Protein AF-A0A369CDY1-F1 (afdb_monomer)

pLDDT: mean 81.92, std 20.52, range [31.7, 98.5]

Solvent-accessible surface area (backbone atoms only — not comparable to full-atom values): 19633 Å² total; per-residue (Å²): 136,87,82,88,82,90,87,84,90,86,86,88,82,92,86,86,91,89,84,89,89,82,88,87,81,87,90,85,86,88,90,84,74,83,75,80,74,78,74,79,70,76,70,76,74,74,74,72,71,74,76,74,71,78,56,32,20,25,67,38,72,42,61,29,11,67,40,90,91,47,63,66,24,26,43,32,28,35,72,26,63,28,34,79,75,48,74,59,90,67,32,28,29,31,38,39,69,21,32,19,57,61,88,66,53,42,43,24,13,73,42,86,99,42,70,46,59,30,29,41,38,34,76,67,23,42,75,65,42,44,76,81,45,73,49,67,49,101,79,73,48,54,28,28,34,32,35,40,70,23,25,37,55,51,89,44,47,38,78,54,63,63,62,49,47,55,52,21,48,49,52,45,50,71,42,50,50,77,83,41,83,76,79,58,45,55,75,38,38,32,68,49,40,60,70,66,41,64,60,49,35,60,75,52,65,47,52,74,53,54,38,44,33,33,46,41,49,37,27,71,44,6,53,79,50,86,75,89,47,72,83,53,47,63,66,66,74,53,71,86,75,77,86,71,79,88,65,78,80,77,85,81,47,73,65,41,32,52,50,6,52,51,47,39,57,75,68,48,48,34,76,44,22,13,90,66,25,61,58,30,75,42,91,84,41,65,65,46,34,55,39,58,32,53,61,45,30,48,51,48,50,29,21,48,72,58,78,42,69,80,44,78,90,44,48,57,24,68,68,35,57,85,53,50,72,67,52,38,46,20,31,17,48,26,32,36,75,80

Structure (mmCIF, N/CA/C/O backbone):
data_AF-A0A369CDY1-F1
#
_entry.id   AF-A0A369CDY1-F1
#
loop_
_atom_site.group_PDB
_atom_site.id
_atom_site.type_symbol
_atom_site.label_atom_id
_atom_site.label_alt_id
_atom_site.label_comp_id
_atom_site.label_asym_id
_atom_site.label_entity_id
_atom_site.label_seq_id
_atom_site.pdbx_PDB_ins_code
_atom_site.Cartn_x
_atom_site.Cartn_y
_atom_site.Cartn_z
_atom_site.occupancy
_atom_site.B_iso_or_equiv
_atom_site.auth_seq_id
_atom_site.auth_comp_id
_atom_site.auth_asym_id
_atom_site.auth_atom_id
_atom_site.pdbx_PDB_model_num
ATOM 1 N N . MET A 1 1 ? 23.116 -39.698 43.598 1.00 38.47 1 MET A N 1
ATOM 2 C CA . MET A 1 1 ? 23.957 -40.695 44.293 1.00 38.47 1 MET A CA 1
ATOM 3 C C . MET A 1 1 ? 23.012 -41.765 44.830 1.00 38.47 1 MET A C 1
ATOM 5 O O . MET A 1 1 ? 22.193 -41.445 45.677 1.00 38.47 1 MET A O 1
ATOM 9 N N . TYR A 1 2 ? 23.015 -42.953 44.216 1.00 40.50 2 TYR A N 1
ATOM 10 C CA . TYR A 1 2 ? 22.266 -44.151 44.646 1.00 40.50 2 TYR A CA 1
ATOM 11 C C . TYR A 1 2 ? 22.915 -44.772 45.899 1.00 40.50 2 TYR A C 1
ATOM 13 O O . TYR A 1 2 ? 24.102 -44.526 46.128 1.00 40.50 2 TYR A O 1
ATOM 21 N N . PRO A 1 3 ? 22.168 -45.550 46.704 1.00 57.66 3 PRO A N 1
ATOM 22 C CA . PRO A 1 3 ? 22.205 -47.031 46.595 1.00 57.66 3 PRO A CA 1
ATOM 23 C C . PRO A 1 3 ? 20.789 -47.658 46.761 1.00 57.66 3 PRO A C 1
ATOM 25 O O . PRO A 1 3 ? 19.947 -47.058 47.413 1.00 57.66 3 PRO A O 1
ATOM 28 N N . ASN A 1 4 ? 20.323 -48.752 46.134 1.00 46.66 4 ASN A N 1
ATOM 29 C CA . ASN A 1 4 ? 20.801 -50.117 45.819 1.00 46.66 4 ASN A CA 1
ATOM 30 C C . ASN A 1 4 ? 21.161 -50.999 47.035 1.00 46.66 4 ASN A C 1
ATOM 32 O O . ASN A 1 4 ? 22.273 -50.891 47.538 1.00 46.66 4 ASN A O 1
ATOM 36 N N . ASN A 1 5 ? 20.276 -51.928 47.453 1.00 44.47 5 ASN A N 1
ATOM 37 C CA . ASN A 1 5 ? 20.305 -53.359 47.053 1.00 44.47 5 ASN A CA 1
ATOM 38 C C . ASN A 1 5 ? 19.542 -54.328 48.001 1.00 44.47 5 ASN A C 1
ATOM 40 O O . ASN A 1 5 ? 19.715 -54.244 49.208 1.00 44.47 5 ASN A O 1
ATOM 44 N N . CYS A 1 6 ? 18.817 -55.282 47.373 1.00 37.44 6 CYS A N 1
ATOM 45 C CA . CYS A 1 6 ? 18.766 -56.759 47.577 1.00 37.44 6 CYS A CA 1
ATOM 46 C C . CYS A 1 6 ? 18.446 -57.355 48.987 1.00 37.44 6 CYS A C 1
ATOM 48 O O . CYS A 1 6 ? 18.832 -56.796 49.996 1.00 37.44 6 CYS A O 1
ATOM 50 N N . THR A 1 7 ? 17.819 -58.528 49.214 1.00 42.78 7 THR A N 1
ATOM 51 C CA . THR A 1 7 ? 17.554 -59.769 48.437 1.00 42.78 7 THR A CA 1
ATOM 52 C C . THR A 1 7 ? 16.705 -60.759 49.284 1.00 42.78 7 THR A C 1
ATOM 54 O O . THR A 1 7 ? 16.650 -60.588 50.498 1.00 42.78 7 THR A O 1
ATOM 57 N N . LEU A 1 8 ? 16.225 -61.847 48.636 1.00 39.12 8 LEU A N 1
ATOM 58 C CA . LEU A 1 8 ? 15.869 -63.228 49.097 1.00 39.12 8 LEU A CA 1
ATOM 59 C C . LEU A 1 8 ? 14.376 -63.599 48.870 1.00 39.12 8 LEU A C 1
ATOM 61 O O . LEU A 1 8 ? 13.504 -62.947 49.425 1.00 39.12 8 LEU A O 1
ATOM 65 N N . ALA A 1 9 ? 14.003 -64.480 47.915 1.00 39.28 9 ALA A N 1
ATOM 66 C CA . ALA A 1 9 ? 14.183 -65.959 47.826 1.00 39.28 9 ALA A CA 1
ATOM 67 C C . ALA A 1 9 ? 13.309 -66.706 48.869 1.00 39.28 9 ALA A C 1
ATOM 69 O O . ALA A 1 9 ? 13.309 -66.292 50.016 1.00 39.28 9 ALA A O 1
ATOM 70 N N . TYR A 1 10 ? 12.569 -67.804 48.642 1.00 34.81 10 TYR A N 1
ATOM 71 C CA . TYR A 1 10 ? 12.488 -68.856 47.610 1.00 34.81 10 TYR A CA 1
ATOM 72 C C . TYR A 1 10 ? 11.272 -69.770 47.968 1.00 34.81 10 TYR A C 1
ATOM 74 O O . TYR A 1 10 ? 10.918 -69.818 49.146 1.00 34.81 10 TYR A O 1
ATOM 82 N N . GLY A 1 11 ? 10.728 -70.577 47.037 1.00 34.34 11 GLY A N 1
ATOM 83 C CA . GLY A 1 11 ? 10.182 -71.915 47.378 1.00 34.34 11 GLY A CA 1
ATOM 84 C C . GLY A 1 11 ? 8.751 -72.298 46.944 1.00 34.34 11 GLY A C 1
ATOM 85 O O . GLY A 1 11 ? 7.797 -72.075 47.682 1.00 34.34 11 GLY A O 1
ATOM 86 N N . ASP A 1 12 ? 8.650 -72.990 45.801 1.00 36.72 12 ASP A N 1
ATOM 87 C CA . ASP A 1 12 ? 7.566 -73.904 45.368 1.00 36.72 12 ASP A CA 1
ATOM 88 C C . ASP A 1 12 ? 7.428 -75.120 46.338 1.00 36.72 12 ASP A C 1
ATOM 90 O O . ASP A 1 12 ? 8.360 -75.406 47.080 1.00 36.72 12 ASP A O 1
ATOM 94 N N . SER A 1 13 ? 6.417 -76.008 46.398 1.00 36.78 13 SER A N 1
ATOM 95 C CA . SER A 1 13 ? 5.595 -76.659 45.357 1.00 36.78 13 SER A CA 1
ATOM 96 C C . SER A 1 13 ? 4.600 -77.684 45.980 1.00 36.78 13 SER A C 1
ATOM 98 O O . SER A 1 13 ? 4.982 -78.351 46.933 1.00 36.78 13 SER A O 1
ATOM 100 N N . LYS A 1 14 ? 3.441 -77.913 45.309 1.00 38.12 14 LYS A N 1
ATOM 101 C CA . LYS A 1 14 ? 2.693 -79.202 45.076 1.00 38.12 14 LYS A CA 1
ATOM 102 C C . LYS A 1 14 ? 2.125 -80.002 46.286 1.00 38.12 14 LYS A C 1
ATOM 104 O O . LYS A 1 14 ? 2.680 -79.948 47.363 1.00 38.12 14 LYS A O 1
ATOM 109 N N . MET A 1 15 ? 1.097 -80.870 46.235 1.00 33.97 15 MET A N 1
ATOM 110 C CA . MET A 1 15 ? 0.003 -81.330 45.337 1.00 33.97 15 MET A CA 1
ATOM 111 C C . MET A 1 15 ? -0.853 -82.367 46.133 1.00 33.97 15 MET A C 1
ATOM 113 O O . MET A 1 15 ? -0.378 -82.895 47.135 1.00 33.97 15 MET A O 1
ATOM 117 N N . SER A 1 16 ? -2.014 -82.761 45.572 1.00 35.84 16 SER A N 1
ATOM 118 C CA . SER A 1 16 ? -2.805 -84.020 45.757 1.00 35.84 16 SER A CA 1
ATOM 119 C C . SER A 1 16 ? -4.133 -83.894 46.543 1.00 35.84 16 SER A C 1
ATOM 121 O O . SER A 1 16 ? -4.149 -83.443 47.678 1.00 35.84 16 SER A O 1
ATOM 123 N N . HIS A 1 17 ? -5.294 -83.968 45.866 1.00 33.72 17 HIS A N 1
ATOM 124 C CA . HIS A 1 17 ? -6.137 -85.127 45.459 1.00 33.72 17 HIS A CA 1
ATOM 125 C C . HIS A 1 17 ? -7.131 -85.609 46.542 1.00 33.72 17 HIS A C 1
ATOM 127 O O . HIS A 1 17 ? -6.705 -86.147 47.555 1.00 33.72 17 HIS A O 1
ATOM 133 N N . THR A 1 18 ? -8.453 -85.527 46.293 1.00 35.84 18 THR A N 1
ATOM 134 C CA . THR A 1 18 ? -9.397 -86.670 46.096 1.00 35.84 18 THR A CA 1
ATOM 135 C C . THR A 1 18 ? -10.893 -86.258 46.121 1.00 35.84 18 THR A C 1
ATOM 137 O O . THR A 1 18 ? -11.237 -85.114 46.393 1.00 35.84 18 THR A O 1
ATOM 140 N N . HIS A 1 19 ? -11.733 -87.209 45.691 1.00 31.77 19 HIS A N 1
ATOM 141 C CA . HIS A 1 19 ? -13.077 -87.199 45.086 1.00 31.77 19 HIS A CA 1
ATOM 142 C C . HIS A 1 19 ? -14.336 -86.936 45.953 1.00 31.77 19 HIS A C 1
ATOM 144 O O . HIS A 1 19 ? -14.365 -87.278 47.127 1.00 31.77 19 HIS A O 1
ATOM 150 N N . GLY A 1 20 ? -15.428 -86.559 45.250 1.00 31.70 20 GLY A N 1
ATOM 151 C CA . GLY A 1 20 ? -16.825 -87.022 45.455 1.00 31.70 20 GLY A CA 1
ATOM 152 C C . GLY A 1 20 ? -17.650 -86.242 46.493 1.00 31.70 20 GLY A C 1
ATOM 153 O O . GLY A 1 20 ? -17.244 -86.136 47.633 1.00 31.70 20 GLY A O 1
ATOM 154 N N . GLY A 1 21 ? -18.824 -85.657 46.247 1.00 34.03 21 GLY A N 1
ATOM 155 C CA . GLY A 1 21 ? -19.796 -85.754 45.163 1.00 34.03 21 GLY A CA 1
ATOM 156 C C . GLY A 1 21 ? -21.156 -86.175 45.728 1.00 34.03 21 GLY A C 1
ATOM 157 O O . GLY A 1 21 ? -21.405 -87.367 45.739 1.00 34.03 21 GLY A O 1
ATOM 158 N N . VAL A 1 22 ? -22.020 -85.237 46.162 1.00 36.69 22 VAL A N 1
ATOM 159 C CA . VAL A 1 22 ? -23.487 -85.422 46.311 1.00 36.69 22 VAL A CA 1
ATOM 160 C C . VAL A 1 22 ? -24.187 -84.044 46.218 1.00 36.69 22 VAL A C 1
ATOM 162 O O . VAL A 1 22 ? -23.851 -83.124 46.958 1.00 36.69 22 VAL A O 1
ATOM 165 N N . ALA A 1 23 ? -25.119 -83.894 45.268 1.00 40.56 23 ALA A N 1
ATOM 166 C CA . ALA A 1 23 ? -26.062 -82.766 45.092 1.00 40.56 23 ALA A CA 1
ATOM 167 C C . ALA A 1 23 ? -27.245 -82.891 46.107 1.00 40.56 23 ALA A C 1
ATOM 169 O O . ALA A 1 23 ? -27.215 -83.861 46.858 1.00 40.56 23 ALA A O 1
ATOM 170 N N . PRO A 1 24 ? -28.323 -82.066 46.156 1.00 52.97 24 PRO A N 1
ATOM 171 C CA . PRO A 1 24 ? -28.769 -81.023 45.221 1.00 52.97 24 PRO A CA 1
ATOM 172 C C . PRO A 1 24 ? -29.359 -79.750 45.881 1.00 52.97 24 PRO A C 1
ATOM 174 O O . PRO A 1 24 ? -29.704 -79.741 47.057 1.00 52.97 24 PRO A O 1
ATOM 177 N N . ASN A 1 25 ? -29.539 -78.677 45.104 1.00 36.78 25 ASN A N 1
ATOM 178 C CA . ASN A 1 25 ? -30.847 -78.033 44.883 1.00 36.78 25 ASN A CA 1
ATOM 179 C C . ASN A 1 25 ? -30.714 -76.630 44.277 1.00 36.78 25 ASN A C 1
ATOM 181 O O . ASN A 1 25 ? -30.054 -75.762 44.828 1.00 36.78 25 ASN A O 1
ATOM 185 N N . LEU A 1 26 ? -31.424 -76.476 43.154 1.00 43.97 26 LEU A N 1
ATOM 186 C CA . LEU A 1 26 ? -32.262 -75.345 42.746 1.00 43.97 26 LEU A CA 1
ATOM 187 C C . LEU A 1 26 ? -31.696 -73.915 42.848 1.00 43.97 26 LEU A C 1
ATOM 189 O O . LEU A 1 26 ? -31.429 -73.407 43.927 1.00 43.97 26 LEU A O 1
ATOM 193 N N . LEU A 1 27 ? -31.753 -73.241 41.687 1.00 43.84 27 LEU A N 1
ATOM 194 C CA . LEU A 1 27 ? -31.585 -71.801 41.417 1.00 43.84 27 LEU A CA 1
ATOM 195 C C . LEU A 1 27 ? -30.169 -71.355 41.022 1.00 43.84 27 LEU A C 1
ATOM 197 O O . LEU A 1 27 ? -29.419 -70.842 41.839 1.00 43.84 27 LEU A O 1
ATOM 201 N N . ALA A 1 28 ? -29.850 -71.477 39.729 1.00 36.31 28 ALA A N 1
ATOM 202 C CA . ALA A 1 28 ? -29.180 -70.439 38.929 1.00 36.31 28 ALA A CA 1
ATOM 203 C C . ALA A 1 28 ? -28.900 -70.994 37.524 1.00 36.31 28 ALA A C 1
ATOM 205 O O . ALA A 1 28 ? -27.972 -71.773 37.324 1.00 36.31 28 ALA A O 1
ATOM 206 N N . SER A 1 29 ? -29.703 -70.593 36.539 1.00 41.84 29 SER A N 1
ATOM 207 C CA . SER A 1 29 ? -29.373 -70.776 35.126 1.00 41.84 29 SER A CA 1
ATOM 208 C C . SER A 1 29 ? -29.071 -69.405 34.527 1.00 41.84 29 SER A C 1
ATOM 210 O O . SER A 1 29 ? -29.820 -68.458 34.754 1.00 41.84 29 SER A O 1
ATOM 212 N N . LEU A 1 30 ? -27.993 -69.357 33.741 1.00 40.62 30 LEU A N 1
ATOM 213 C CA . LEU A 1 30 ? -27.609 -68.303 32.793 1.00 40.62 30 LEU A CA 1
ATOM 214 C C . LEU A 1 30 ? -26.889 -67.065 33.358 1.00 40.62 30 LEU A C 1
ATOM 216 O O . LEU A 1 30 ? -27.380 -65.947 33.273 1.00 40.62 30 LEU A O 1
ATOM 220 N N . TRP A 1 31 ? -25.639 -67.245 33.792 1.00 38.94 31 TRP A N 1
ATOM 221 C CA . TRP A 1 31 ? -24.608 -66.206 33.661 1.00 38.94 31 TRP A CA 1
ATOM 222 C C . TRP A 1 31 ? -23.416 -66.788 32.902 1.00 38.94 31 TRP A C 1
ATOM 224 O O . TRP A 1 31 ? -22.675 -67.593 33.462 1.00 38.94 31 TRP A O 1
ATOM 234 N N . ARG A 1 32 ? -23.274 -66.408 31.624 1.00 45.31 32 ARG A N 1
ATOM 235 C CA . ARG A 1 32 ? -22.019 -66.281 30.845 1.00 45.31 32 ARG A CA 1
ATOM 236 C C . ARG A 1 32 ? -22.344 -65.947 29.381 1.00 45.31 32 ARG A C 1
ATOM 238 O O . ARG A 1 32 ? -22.042 -66.697 28.466 1.00 45.31 32 ARG A O 1
ATOM 245 N N . PHE A 1 33 ? -22.923 -64.774 29.163 1.00 40.06 33 PHE A N 1
ATOM 246 C CA . PHE A 1 33 ? -22.448 -63.935 28.069 1.00 40.06 33 PHE A CA 1
ATOM 247 C C . PHE A 1 33 ? -21.770 -62.759 28.749 1.00 40.06 33 PHE A C 1
ATOM 249 O O . PHE A 1 33 ? -22.404 -62.028 29.507 1.00 40.06 33 PHE A O 1
ATOM 256 N N . ALA A 1 34 ? -20.457 -62.644 28.565 1.00 39.22 34 ALA A N 1
ATOM 257 C CA . ALA A 1 34 ? -19.756 -61.422 28.901 1.00 39.22 34 ALA A CA 1
ATOM 258 C C . ALA A 1 34 ? -20.426 -60.306 28.096 1.00 39.22 34 ALA A C 1
ATOM 260 O O . ALA A 1 34 ? -20.362 -60.293 26.867 1.00 39.22 34 ALA A O 1
ATOM 261 N N . ALA A 1 35 ? -21.140 -59.430 28.795 1.00 41.84 35 ALA A N 1
ATOM 262 C CA . ALA A 1 35 ? -21.634 -58.196 28.233 1.00 41.84 35 ALA A CA 1
ATOM 263 C C . ALA A 1 35 ? -20.417 -57.411 27.738 1.00 41.84 35 ALA A C 1
ATOM 265 O O . ALA A 1 35 ? -19.622 -56.910 28.534 1.00 41.84 35 ALA A O 1
ATOM 266 N N . VAL A 1 36 ? -20.266 -57.311 26.419 1.00 44.22 36 VAL A N 1
ATOM 267 C CA . VAL A 1 36 ? -19.549 -56.190 25.820 1.00 44.22 36 VAL A CA 1
ATOM 268 C C . VAL A 1 36 ? -20.417 -54.976 26.125 1.00 44.22 36 VAL A C 1
ATOM 270 O O . VAL A 1 36 ? -21.355 -54.654 25.399 1.00 44.22 36 VAL A O 1
ATOM 273 N N . LEU A 1 37 ? -20.163 -54.360 27.278 1.00 42.66 37 LEU A N 1
ATOM 274 C CA . LEU A 1 37 ? -20.608 -53.011 27.571 1.00 42.66 37 LEU A CA 1
ATOM 275 C C . LEU A 1 37 ? -19.938 -52.121 26.529 1.00 42.66 37 LEU A C 1
ATOM 277 O O . LEU A 1 37 ? -18.763 -51.775 26.646 1.00 42.66 37 LEU A O 1
ATOM 281 N N . LEU A 1 38 ? -20.689 -51.791 25.481 1.00 43.66 38 LEU A N 1
ATOM 282 C CA . LEU A 1 38 ? -20.387 -50.656 24.635 1.00 43.66 38 LEU A CA 1
ATOM 283 C C . LEU A 1 38 ? -20.502 -49.429 25.543 1.00 43.66 38 LEU A C 1
ATOM 285 O O . LEU A 1 38 ? -21.589 -48.901 25.773 1.00 43.66 38 LEU A O 1
ATOM 289 N N . ALA A 1 39 ? -19.381 -49.031 26.139 1.00 44.72 39 ALA A N 1
ATOM 290 C CA . ALA A 1 39 ? -19.255 -47.721 26.735 1.00 44.72 39 ALA A CA 1
ATOM 291 C C . ALA A 1 39 ? -19.452 -46.724 25.591 1.00 44.72 39 ALA A C 1
ATOM 293 O O . ALA A 1 39 ? -18.534 -46.458 24.816 1.00 44.72 39 ALA A O 1
ATOM 294 N N . LEU A 1 40 ? -20.673 -46.205 25.457 1.00 46.94 40 LEU A N 1
ATOM 295 C CA . LEU A 1 40 ? -20.917 -44.941 24.782 1.00 46.94 40 LEU A CA 1
ATOM 296 C C . LEU A 1 40 ? -20.203 -43.884 25.621 1.00 46.94 40 LEU A C 1
ATOM 298 O O . LEU A 1 40 ? -20.795 -43.237 26.481 1.00 46.94 40 LEU A O 1
ATOM 302 N N . ALA A 1 41 ? -18.893 -43.762 25.410 1.00 45.16 41 ALA A N 1
ATOM 303 C CA . ALA A 1 41 ? -18.189 -42.544 25.721 1.00 45.16 41 ALA A CA 1
ATOM 304 C C . ALA A 1 41 ? -18.911 -41.470 24.912 1.00 45.16 41 ALA A C 1
ATOM 306 O O . ALA A 1 41 ? -18.819 -41.431 23.685 1.00 45.16 41 ALA A O 1
ATOM 307 N N . SER A 1 42 ? -19.703 -40.652 25.599 1.00 47.94 42 SER A N 1
ATOM 308 C CA . SER A 1 42 ? -20.107 -39.356 25.093 1.00 47.94 42 SER A CA 1
ATOM 309 C C . SER A 1 42 ? -18.814 -38.628 24.763 1.00 47.94 42 SER A C 1
ATOM 311 O O . SER A 1 42 ? -18.151 -38.099 25.656 1.00 47.94 42 SER A O 1
ATOM 313 N N . VAL A 1 43 ? -18.409 -38.694 23.495 1.00 51.38 43 VAL A N 1
ATOM 314 C CA . VAL A 1 43 ? -17.382 -37.819 22.951 1.00 51.38 43 VAL A CA 1
ATOM 315 C C . VAL A 1 43 ? -17.890 -36.424 23.296 1.00 51.38 43 VAL A C 1
ATOM 317 O O . VAL A 1 43 ? -18.997 -36.090 22.858 1.00 51.38 43 VAL A O 1
ATOM 320 N N . PRO A 1 44 ? -17.198 -35.646 24.150 1.00 49.22 44 PRO A N 1
ATOM 321 C CA . PRO A 1 44 ? -17.569 -34.256 24.319 1.00 49.22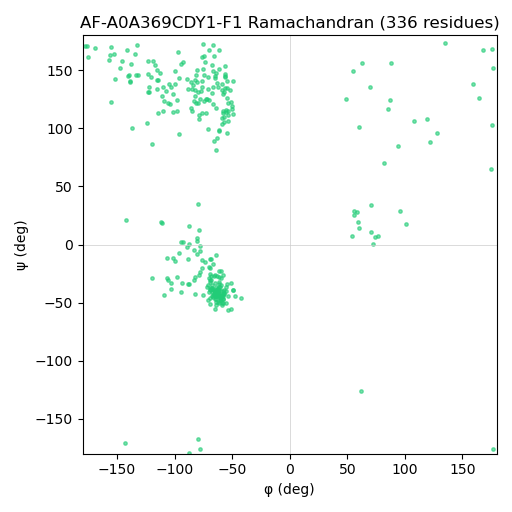 44 PRO A CA 1
ATOM 322 C C . PRO A 1 44 ? -17.523 -33.689 22.911 1.00 49.22 44 PRO A C 1
ATOM 324 O O . PRO A 1 44 ? -16.477 -33.764 22.265 1.00 49.22 44 PRO A O 1
ATOM 327 N N . GLY A 1 45 ? -18.684 -33.267 22.401 1.00 43.34 45 GLY A N 1
ATOM 328 C CA . GLY A 1 45 ? -18.772 -32.661 21.088 1.00 43.34 45 GLY A CA 1
ATOM 329 C C . GLY A 1 45 ? -17.693 -31.601 21.060 1.00 43.34 45 GLY A C 1
ATOM 330 O O . GLY A 1 45 ? -17.738 -30.669 21.864 1.00 43.34 45 GLY A O 1
ATOM 331 N N . SER A 1 46 ? -16.665 -31.817 20.238 1.00 49.72 46 SER A N 1
ATOM 332 C CA . SER A 1 46 ? -15.684 -30.787 19.975 1.00 49.72 46 SER A CA 1
ATOM 333 C C . SER A 1 46 ? -16.519 -29.603 19.538 1.00 49.72 46 SER A C 1
ATOM 335 O O . SER A 1 46 ? -17.203 -29.682 18.517 1.00 49.72 46 SER A O 1
ATOM 337 N N . ALA A 1 47 ? -16.562 -28.564 20.371 1.00 46.03 47 ALA A N 1
ATOM 338 C CA . ALA A 1 47 ? -17.045 -27.281 19.930 1.00 46.03 47 ALA A CA 1
ATOM 339 C C . ALA A 1 47 ? -16.201 -26.990 18.694 1.00 46.03 47 ALA A C 1
ATOM 341 O O . ALA A 1 47 ? -14.990 -26.794 18.801 1.00 46.03 47 ALA A O 1
ATOM 342 N N . ILE A 1 48 ? -16.814 -27.111 17.516 1.00 45.47 48 ILE A N 1
ATOM 343 C CA . ILE A 1 48 ? -16.246 -26.558 16.302 1.00 45.47 48 ILE A CA 1
ATOM 344 C C . ILE A 1 48 ? -16.140 -25.087 16.666 1.00 45.47 48 ILE A C 1
ATOM 346 O O . ILE A 1 48 ? -17.166 -24.425 16.832 1.00 45.47 48 ILE A O 1
ATOM 350 N N . ALA A 1 49 ? -14.920 -24.632 16.964 1.00 47.38 49 ALA A N 1
ATOM 351 C CA . ALA A 1 49 ? -14.655 -23.220 17.139 1.00 47.38 49 ALA A CA 1
ATOM 352 C C . ALA A 1 49 ? -15.263 -22.565 15.904 1.00 47.38 49 ALA A C 1
ATOM 354 O O . ALA A 1 49 ? -14.910 -22.952 14.789 1.00 47.38 49 ALA A O 1
ATOM 355 N N . ALA A 1 50 ? -16.271 -21.712 16.107 1.00 50.25 50 ALA A N 1
ATOM 356 C CA . ALA A 1 50 ? -16.892 -20.993 15.011 1.00 50.25 50 ALA A CA 1
ATOM 357 C C . ALA A 1 50 ? -15.748 -20.364 14.217 1.00 50.25 50 ALA A C 1
ATOM 359 O O . ALA A 1 50 ? -14.922 -19.660 14.800 1.00 50.25 50 ALA A O 1
ATOM 360 N N . GLU A 1 51 ? -15.633 -20.736 12.945 1.00 54.38 51 GLU A N 1
ATOM 361 C CA . GLU A 1 51 ? -14.560 -20.254 12.091 1.00 54.38 51 GLU A CA 1
ATOM 362 C C . GLU A 1 51 ? -14.662 -18.727 12.080 1.00 54.38 51 GLU A C 1
ATOM 364 O O . GLU A 1 51 ? -15.702 -18.175 11.711 1.00 54.38 51 GLU A O 1
ATOM 369 N N . GLU A 1 52 ? -13.640 -18.060 12.629 1.00 64.81 52 GLU A N 1
ATOM 370 C CA . GLU A 1 52 ? -13.602 -16.602 12.707 1.00 64.81 52 GLU A CA 1
ATOM 371 C C . GLU A 1 52 ? -13.808 -16.063 11.284 1.00 64.81 52 GLU A C 1
ATOM 373 O O . GLU A 1 52 ? -13.105 -16.499 10.365 1.00 64.81 52 GLU A O 1
ATOM 378 N N . PRO A 1 53 ? -14.790 -15.171 11.066 1.00 78.12 53 PRO A N 1
ATOM 379 C CA . PRO A 1 53 ? -15.107 -14.701 9.729 1.00 78.12 53 PRO A CA 1
ATOM 380 C C . PRO A 1 53 ? -13.867 -14.091 9.076 1.00 78.12 53 PRO A C 1
ATOM 382 O O . PRO A 1 53 ? -13.143 -13.310 9.698 1.00 78.12 53 PRO A O 1
ATOM 385 N N . ALA A 1 54 ? -13.631 -14.462 7.815 1.00 85.38 54 ALA A N 1
ATOM 386 C CA . ALA A 1 54 ? -12.473 -13.998 7.067 1.00 85.38 54 ALA A CA 1
ATOM 387 C C . ALA A 1 54 ? -12.413 -12.458 7.073 1.00 85.38 54 ALA A C 1
ATOM 389 O O . ALA A 1 54 ? -13.442 -11.802 6.863 1.00 85.38 54 ALA A O 1
ATOM 390 N N . PRO A 1 55 ? -11.232 -11.862 7.316 1.00 92.25 55 PRO A N 1
ATOM 391 C CA . PRO A 1 55 ? -11.111 -10.417 7.372 1.00 92.25 55 PRO A CA 1
ATOM 392 C C . PRO A 1 55 ? -11.366 -9.796 5.995 1.00 92.25 55 PRO A C 1
ATOM 394 O O . PRO A 1 55 ? -11.048 -10.377 4.959 1.00 92.25 55 PRO A O 1
ATOM 397 N N . ARG A 1 56 ? -11.900 -8.577 5.996 1.00 96.69 56 ARG A N 1
ATOM 398 C CA . ARG A 1 56 ? -11.850 -7.654 4.856 1.00 96.69 56 ARG A CA 1
ATOM 399 C C . ARG A 1 56 ? -10.699 -6.676 5.046 1.00 96.69 56 ARG A C 1
ATOM 401 O O . ARG A 1 56 ? -10.184 -6.541 6.154 1.00 96.69 56 ARG A O 1
ATOM 408 N N . PHE A 1 57 ? -10.312 -5.965 3.996 1.00 97.69 57 PHE A N 1
ATOM 409 C CA . PHE A 1 57 ? -9.206 -5.011 4.049 1.00 97.69 57 PHE A CA 1
ATOM 410 C C . PHE A 1 57 ? -9.671 -3.621 3.652 1.00 97.69 57 PHE A C 1
ATOM 412 O O . PHE A 1 57 ? -10.311 -3.459 2.618 1.00 97.69 57 PHE A O 1
ATOM 419 N N . VAL A 1 58 ? -9.336 -2.613 4.456 1.00 97.94 58 VAL A N 1
ATOM 420 C CA . VAL A 1 58 ? -9.688 -1.223 4.140 1.00 97.94 58 VAL A CA 1
ATOM 421 C C . VAL A 1 58 ? -8.859 -0.735 2.951 1.00 97.94 58 VAL A C 1
ATOM 423 O O . VAL A 1 58 ? -7.633 -0.796 2.998 1.00 97.94 58 VAL A O 1
ATOM 426 N N . ASN A 1 59 ? -9.498 -0.252 1.887 1.00 95.88 59 ASN A N 1
ATOM 427 C CA . ASN A 1 59 ? -8.829 0.144 0.638 1.00 95.88 59 ASN A CA 1
ATOM 428 C C . ASN A 1 59 ? -8.356 1.611 0.616 1.00 95.88 59 ASN A C 1
ATOM 430 O O . ASN A 1 59 ? -7.564 1.989 -0.240 1.00 95.88 59 ASN A O 1
ATOM 434 N N . THR A 1 60 ? -8.793 2.439 1.565 1.00 95.69 60 THR A N 1
ATOM 435 C CA . THR A 1 60 ? -8.441 3.863 1.670 1.00 95.69 60 THR A CA 1
ATOM 436 C C . THR A 1 60 ? -8.279 4.282 3.138 1.00 95.69 60 THR A C 1
ATOM 438 O O . THR A 1 60 ? -8.215 3.440 4.030 1.00 95.69 60 THR A O 1
ATOM 441 N N . ILE A 1 61 ? -8.142 5.578 3.420 1.00 97.62 61 ILE A N 1
ATOM 442 C CA . ILE A 1 61 ? -8.282 6.081 4.790 1.00 97.62 61 ILE A CA 1
ATOM 443 C C . ILE A 1 61 ? -9.778 6.174 5.100 1.00 97.62 61 ILE A C 1
ATOM 445 O O . ILE A 1 61 ? -10.438 7.075 4.590 1.00 97.62 61 ILE A O 1
ATOM 449 N N . ALA A 1 62 ? -10.286 5.279 5.946 1.00 97.75 62 ALA A N 1
ATOM 450 C CA . ALA A 1 62 ? -11.696 5.245 6.335 1.00 97.75 62 ALA A CA 1
ATOM 451 C C . ALA A 1 62 ? -11.911 5.910 7.701 1.00 97.75 62 ALA A C 1
ATOM 453 O O . ALA A 1 62 ? -11.124 5.715 8.635 1.00 97.75 62 ALA A O 1
ATOM 454 N N . ALA A 1 63 ? -12.979 6.693 7.838 1.00 98.12 63 ALA A N 1
ATOM 455 C CA . ALA A 1 63 ? -13.385 7.248 9.126 1.00 98.12 63 ALA A CA 1
ATOM 456 C C . ALA A 1 63 ? -14.268 6.231 9.859 1.00 98.12 63 ALA A C 1
ATOM 458 O O . ALA A 1 63 ? -15.344 5.892 9.387 1.00 98.12 63 ALA A O 1
ATOM 459 N N . LEU A 1 64 ? -13.820 5.748 11.017 1.00 98.31 64 LEU A N 1
ATOM 460 C CA . LEU A 1 64 ? -14.595 4.854 11.872 1.00 98.31 64 LEU A CA 1
ATOM 461 C C . LEU A 1 64 ? -15.514 5.683 12.764 1.00 98.31 64 LEU A C 1
ATOM 463 O O . LEU A 1 64 ? -15.022 6.414 13.625 1.00 98.31 64 LEU A O 1
ATOM 467 N N . HIS A 1 65 ? -16.823 5.557 12.588 1.00 98.25 65 HIS A N 1
ATOM 468 C CA . HIS A 1 65 ? -17.817 6.281 13.376 1.00 98.25 65 HIS A CA 1
ATOM 469 C C . HIS A 1 65 ? -18.398 5.412 14.495 1.00 98.25 65 HIS A C 1
ATOM 471 O O . HIS A 1 65 ? -18.522 4.203 14.341 1.00 98.25 65 HIS A O 1
ATOM 477 N N . GLU A 1 66 ? -18.804 5.998 15.621 1.00 97.00 66 GLU A N 1
ATOM 478 C CA . GLU A 1 66 ? -19.494 5.226 16.671 1.00 97.00 66 GLU A CA 1
ATOM 479 C C . GLU A 1 66 ? -20.836 4.663 16.187 1.00 97.00 66 GLU A C 1
ATOM 481 O O . GLU A 1 66 ? -21.190 3.519 16.459 1.00 97.00 66 GLU A O 1
ATOM 486 N N . THR A 1 67 ? -21.581 5.487 15.461 1.00 96.44 67 THR A N 1
ATOM 487 C CA . THR A 1 67 ? -22.851 5.160 14.814 1.00 96.44 67 THR A CA 1
ATOM 488 C C . THR A 1 67 ? -22.816 5.706 13.392 1.00 96.44 67 THR A C 1
ATOM 490 O O . THR A 1 67 ? -21.984 6.556 13.074 1.00 96.44 67 THR A O 1
ATOM 493 N N . VAL A 1 68 ? -23.711 5.251 12.518 1.00 94.44 68 VAL A N 1
ATOM 494 C CA . VAL A 1 68 ? -23.820 5.781 11.149 1.00 94.44 68 VAL A CA 1
ATOM 495 C C . VAL A 1 68 ? -24.018 7.306 11.176 1.00 94.44 68 VAL A C 1
ATOM 497 O O . VAL A 1 68 ? -25.026 7.797 11.681 1.00 94.44 68 VAL A O 1
ATOM 500 N N . GLY A 1 69 ? -23.036 8.058 10.662 1.00 88.62 69 GLY A N 1
ATOM 501 C CA . GLY A 1 69 ? -23.018 9.529 10.677 1.00 88.62 69 GLY A CA 1
ATOM 502 C C . GLY A 1 69 ? -22.716 10.181 12.039 1.00 88.62 69 GLY A C 1
ATOM 503 O O . GLY A 1 69 ? -22.821 11.400 12.165 1.00 88.62 69 GLY A O 1
ATOM 504 N N . GLY A 1 70 ? -22.362 9.390 13.054 1.00 94.38 70 GLY A N 1
ATOM 505 C CA . GLY A 1 70 ? -22.016 9.844 14.401 1.00 94.38 70 GLY A CA 1
ATOM 506 C C . GLY A 1 70 ? -20.587 10.395 14.530 1.00 94.38 70 GLY A C 1
ATOM 507 O O . GLY A 1 70 ? -19.916 10.652 13.525 1.00 94.38 70 GLY A O 1
ATOM 508 N N . PRO A 1 71 ? -20.086 10.585 15.764 1.00 96.94 71 PRO A N 1
ATOM 509 C CA . PRO A 1 71 ? -18.723 11.055 15.988 1.00 96.94 71 PRO A CA 1
ATOM 510 C C . PRO A 1 71 ? -17.679 10.054 15.474 1.00 96.94 71 PRO A C 1
ATOM 512 O O . PRO A 1 71 ? -17.888 8.839 15.495 1.00 96.94 71 PRO A O 1
ATOM 515 N N . VAL A 1 72 ? -16.539 10.580 15.015 1.00 98.06 72 VAL A N 1
ATOM 516 C CA . VAL A 1 72 ? -15.413 9.776 14.522 1.00 98.06 72 VAL A CA 1
ATOM 517 C C . VAL A 1 72 ? -14.576 9.280 15.700 1.00 98.06 72 VAL A C 1
ATOM 519 O O . VAL A 1 72 ? -14.000 10.062 16.459 1.00 98.06 72 VAL A O 1
ATOM 522 N N . LEU A 1 73 ? -14.450 7.963 15.806 1.00 98.19 73 LEU A N 1
ATOM 523 C CA . LEU A 1 73 ? -13.625 7.273 16.790 1.00 98.19 73 LEU A CA 1
ATOM 524 C C . LEU A 1 73 ? -1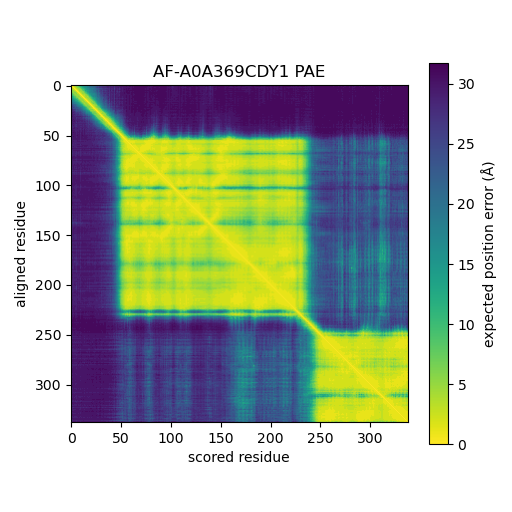2.191 7.068 16.302 1.00 98.19 73 LEU A C 1
ATOM 526 O O . LEU A 1 73 ? -11.257 7.095 17.102 1.00 98.19 73 LEU A O 1
ATOM 530 N N . ALA A 1 74 ? -11.994 6.852 15.001 1.00 98.19 74 ALA A N 1
ATOM 531 C CA . ALA A 1 74 ? -10.671 6.611 14.439 1.00 98.19 74 ALA A CA 1
ATOM 532 C C . ALA A 1 74 ? -10.583 6.943 12.947 1.00 98.19 74 ALA A C 1
ATOM 534 O O . ALA A 1 74 ? -11.576 6.924 12.230 1.00 98.19 74 ALA A O 1
ATOM 535 N N . SER A 1 75 ? -9.368 7.177 12.459 1.00 98.25 75 SER A N 1
ATOM 536 C CA . SER A 1 75 ? -9.021 7.001 11.047 1.00 98.25 75 SER A CA 1
ATOM 537 C C . SER A 1 75 ? -8.349 5.641 10.872 1.00 98.25 75 SER A C 1
ATOM 539 O O . SER A 1 75 ? -7.259 5.431 11.409 1.00 98.25 75 SER A O 1
ATOM 541 N N . ILE A 1 76 ? -8.980 4.729 10.136 1.00 98.38 76 ILE A N 1
ATOM 542 C CA . ILE A 1 76 ? -8.412 3.430 9.764 1.00 98.38 76 ILE A CA 1
ATOM 543 C C . ILE A 1 76 ? -7.563 3.618 8.511 1.00 98.38 76 ILE A C 1
ATOM 545 O O . ILE A 1 76 ? -7.970 4.312 7.583 1.00 98.38 76 ILE A O 1
ATOM 549 N N . LEU A 1 77 ? -6.359 3.049 8.501 1.00 98.00 77 LEU A N 1
ATOM 550 C CA . LEU A 1 77 ? -5.419 3.216 7.396 1.00 98.00 77 LEU A CA 1
ATOM 551 C C . LEU A 1 77 ? -5.569 2.086 6.362 1.00 98.00 77 LEU A C 1
ATOM 553 O O . LEU A 1 77 ? -6.022 0.994 6.723 1.00 98.00 77 LEU A O 1
ATOM 557 N N . PRO A 1 78 ? -5.148 2.305 5.101 1.00 97.62 78 PRO A N 1
ATOM 558 C CA . PRO A 1 78 ? -5.244 1.290 4.059 1.00 97.62 78 PRO A CA 1
ATOM 559 C C . PRO A 1 78 ? -4.544 -0.029 4.413 1.00 97.62 78 PRO A C 1
ATOM 561 O O . PRO A 1 78 ? -3.569 -0.053 5.169 1.00 97.62 78 PRO A O 1
ATOM 564 N N . ALA A 1 79 ? -5.032 -1.119 3.821 1.00 96.62 79 ALA A N 1
ATOM 565 C CA . ALA A 1 79 ? -4.620 -2.504 4.047 1.00 96.62 79 ALA A CA 1
ATOM 566 C C . ALA A 1 79 ? -4.805 -3.016 5.486 1.00 96.62 79 ALA A C 1
ATOM 568 O O . ALA A 1 79 ? -4.279 -4.069 5.859 1.00 96.62 79 ALA A O 1
ATOM 569 N N . THR A 1 80 ? -5.564 -2.294 6.310 1.00 97.94 80 THR A N 1
ATOM 570 C CA . THR A 1 80 ? -5.909 -2.756 7.654 1.00 97.94 80 THR A CA 1
ATOM 571 C C . THR A 1 80 ? -6.932 -3.886 7.570 1.00 97.94 80 THR A C 1
ATOM 573 O O . THR A 1 80 ? -7.985 -3.679 6.962 1.00 97.94 80 THR A O 1
ATOM 576 N N . PRO A 1 81 ? -6.660 -5.058 8.176 1.00 97.31 81 PRO A N 1
ATOM 577 C CA . PRO A 1 81 ? -7.649 -6.118 8.277 1.00 97.31 81 PRO A CA 1
ATOM 578 C C . PRO A 1 81 ? -8.745 -5.711 9.262 1.00 97.31 81 PRO A C 1
ATOM 580 O O . PRO A 1 81 ? -8.452 -5.251 10.370 1.00 97.31 81 PRO A O 1
ATOM 583 N N . VAL A 1 82 ? -9.994 -5.914 8.862 1.00 97.88 82 VAL A N 1
ATOM 584 C CA . VAL A 1 82 ? -11.181 -5.629 9.661 1.00 97.88 82 VAL A CA 1
ATOM 585 C C . VAL A 1 82 ? -12.159 -6.788 9.603 1.00 97.88 82 VAL A C 1
ATOM 587 O O . VAL A 1 82 ? -12.295 -7.453 8.575 1.00 97.88 82 VAL A O 1
ATOM 590 N N . VAL A 1 83 ? -12.859 -7.024 10.706 1.00 97.06 83 VAL A N 1
ATOM 591 C CA . VAL A 1 83 ? -13.884 -8.066 10.781 1.00 97.06 83 VAL A CA 1
ATOM 592 C C . VAL A 1 83 ? -15.256 -7.414 10.770 1.00 97.06 83 VAL A C 1
ATOM 594 O O . VAL A 1 83 ? -15.559 -6.608 11.646 1.00 97.06 83 VAL A O 1
ATOM 597 N N . ILE A 1 84 ? -16.093 -7.760 9.792 1.00 96.38 84 ILE A N 1
ATOM 598 C CA . ILE A 1 84 ? -17.470 -7.257 9.728 1.00 96.38 84 ILE A CA 1
ATOM 599 C C . ILE A 1 84 ? -18.291 -7.934 10.830 1.00 96.38 84 ILE A C 1
ATOM 601 O O . ILE A 1 84 ? -18.334 -9.161 10.919 1.00 96.38 84 ILE A O 1
ATOM 605 N N . ARG A 1 85 ? -18.937 -7.129 11.675 1.00 96.06 85 ARG A N 1
ATOM 606 C CA . ARG A 1 85 ? -19.783 -7.582 12.788 1.00 96.06 85 ARG A CA 1
ATOM 607 C C . ARG A 1 85 ? -21.266 -7.459 12.466 1.00 96.06 85 ARG A C 1
ATOM 609 O O . ARG A 1 85 ? -22.039 -8.350 12.812 1.00 96.06 85 ARG A O 1
ATOM 616 N N . SER A 1 86 ? -21.656 -6.398 11.770 1.00 95.31 86 SER A N 1
ATOM 617 C CA . SER A 1 86 ? -23.035 -6.175 11.344 1.00 95.31 86 SER A CA 1
ATOM 618 C C . SER A 1 86 ? -23.093 -5.270 10.108 1.00 95.31 86 SER A C 1
ATOM 620 O O . SER A 1 86 ? -22.079 -4.721 9.673 1.00 95.31 86 SER A O 1
ATOM 622 N N . GLN A 1 87 ? -24.273 -5.148 9.498 1.00 95.69 87 GLN A N 1
ATOM 623 C CA . GLN A 1 87 ? -24.498 -4.301 8.328 1.00 95.69 87 GLN A CA 1
ATOM 624 C C . GLN A 1 87 ? -25.833 -3.563 8.446 1.00 95.69 87 GLN A C 1
ATOM 626 O O . GLN A 1 87 ? -26.846 -4.143 8.841 1.00 95.69 87 GLN A O 1
ATOM 631 N N . GLN A 1 88 ? -25.837 -2.293 8.046 1.00 94.25 88 GLN A N 1
ATOM 632 C CA . GLN A 1 88 ? -27.003 -1.423 7.981 1.00 94.25 88 GLN A CA 1
ATOM 633 C C . GLN A 1 88 ? -26.963 -0.617 6.676 1.00 94.25 88 GLN A C 1
ATOM 635 O O . GLN A 1 88 ? -26.273 0.394 6.558 1.00 94.25 88 GLN A O 1
ATOM 640 N N . GLY A 1 89 ? -27.728 -1.054 5.673 1.00 93.94 89 GLY A N 1
ATOM 641 C CA . GLY A 1 89 ? -27.702 -0.422 4.351 1.00 93.94 89 GLY A CA 1
ATOM 642 C C . GLY A 1 89 ? -26.314 -0.525 3.710 1.00 93.94 89 GLY A C 1
ATOM 643 O O . GLY A 1 89 ? -25.774 -1.625 3.594 1.00 93.94 89 GLY A O 1
ATOM 644 N N . THR A 1 90 ? -25.744 0.612 3.300 1.00 95.94 90 THR A N 1
ATOM 645 C CA . THR A 1 90 ? -24.376 0.690 2.750 1.00 95.94 90 THR A CA 1
ATOM 646 C C . THR A 1 90 ? -23.295 0.711 3.823 1.00 95.94 90 THR A C 1
ATOM 648 O O . THR A 1 90 ? -22.124 0.607 3.486 1.00 95.94 90 THR A O 1
ATOM 651 N N . HIS A 1 91 ? -23.663 0.833 5.098 1.00 97.62 91 HIS A N 1
ATOM 652 C CA . HIS A 1 91 ? -22.707 0.914 6.191 1.00 97.62 91 HIS A CA 1
ATOM 653 C C . HIS A 1 91 ? -22.498 -0.458 6.819 1.00 97.62 91 HIS A C 1
ATOM 655 O O . HIS A 1 91 ? -23.437 -1.242 6.978 1.00 97.62 91 HIS A O 1
ATOM 661 N N . ILE A 1 92 ? -21.263 -0.728 7.213 1.00 97.75 92 ILE A N 1
ATOM 662 C CA . ILE A 1 92 ? -20.865 -1.952 7.900 1.00 97.75 92 ILE A CA 1
ATOM 663 C C . ILE A 1 92 ? -20.229 -1.592 9.232 1.00 97.75 92 ILE A C 1
ATOM 665 O O . ILE A 1 92 ? -19.408 -0.679 9.322 1.00 97.75 92 ILE A O 1
ATOM 669 N N . GLU A 1 93 ? -20.607 -2.322 10.271 1.00 98.06 93 GLU A N 1
ATOM 670 C CA . GLU A 1 93 ? -19.915 -2.262 11.544 1.00 98.06 93 GLU A CA 1
ATOM 671 C C . GLU A 1 93 ? -18.706 -3.182 11.467 1.00 98.06 93 GLU A C 1
ATOM 673 O O . GLU A 1 93 ? -18.829 -4.377 11.179 1.00 98.06 93 GLU A O 1
ATOM 678 N N . VAL A 1 94 ? -17.534 -2.625 11.722 1.00 98.19 94 VAL A N 1
ATOM 679 C CA . VAL A 1 94 ? -16.264 -3.324 11.633 1.00 98.19 94 VAL A CA 1
ATOM 680 C C . VAL A 1 94 ? -15.542 -3.303 12.966 1.00 98.19 94 VAL A C 1
ATOM 682 O O . VAL A 1 94 ? -15.576 -2.319 13.703 1.00 98.19 94 VAL A O 1
ATOM 685 N N . GLU A 1 95 ? -14.856 -4.399 13.264 1.00 98.00 95 GLU A N 1
ATOM 686 C CA . GLU A 1 95 ? -13.901 -4.490 14.358 1.00 98.00 95 GLU A CA 1
ATOM 687 C C . GLU A 1 95 ? -12.476 -4.385 13.812 1.00 98.00 95 GLU A C 1
ATOM 689 O O . GLU A 1 95 ? -12.093 -5.105 12.885 1.00 98.00 95 GLU A O 1
ATOM 694 N N . VAL A 1 96 ? -11.690 -3.497 14.418 1.00 97.69 96 VAL A N 1
ATOM 695 C CA . VAL A 1 96 ? -10.261 -3.316 14.152 1.00 97.69 96 VAL A CA 1
ATOM 696 C C . VAL A 1 96 ? -9.492 -3.698 15.409 1.00 97.69 96 VAL A C 1
ATOM 698 O O . VAL A 1 96 ? -9.824 -3.232 16.499 1.00 97.69 96 VAL A O 1
ATOM 701 N N . THR A 1 97 ? -8.431 -4.487 15.258 1.00 97.25 97 THR A N 1
ATOM 702 C CA . THR A 1 97 ? -7.512 -4.833 16.351 1.00 97.25 97 THR A CA 1
ATOM 703 C C . THR A 1 97 ? -6.108 -4.310 16.081 1.00 97.25 97 THR A C 1
ATOM 705 O O . THR A 1 97 ? -5.702 -4.135 14.925 1.00 97.25 97 THR A O 1
ATOM 708 N N . GLY A 1 98 ? -5.330 -4.076 17.132 1.00 96.44 98 GLY A N 1
ATOM 709 C CA . GLY A 1 98 ? -3.922 -3.728 17.004 1.00 96.44 98 GLY A CA 1
ATOM 710 C C . GLY A 1 98 ? -3.254 -3.407 18.332 1.00 96.44 98 GLY A C 1
ATOM 711 O O . GLY A 1 98 ? -3.900 -3.189 19.352 1.00 96.44 98 GLY A O 1
ATOM 712 N N . TRP A 1 99 ? -1.930 -3.334 18.286 1.00 96.56 99 TRP A N 1
ATOM 713 C CA . TRP A 1 99 ? -1.090 -3.106 19.452 1.00 96.56 99 TRP A CA 1
ATOM 714 C C . TRP A 1 99 ? -0.886 -1.619 19.710 1.00 96.56 99 TRP A C 1
ATOM 716 O O . TRP A 1 99 ? -0.530 -0.866 18.804 1.00 96.56 99 TRP A O 1
ATOM 726 N N . SER A 1 100 ? -1.042 -1.205 20.959 1.00 94.75 100 SER A N 1
ATOM 727 C CA . SER A 1 100 ? -0.813 0.163 21.418 1.00 94.75 100 SER A CA 1
ATOM 728 C C . SER A 1 100 ? 0.049 0.149 22.680 1.00 94.75 100 SER A C 1
ATOM 730 O O . SER A 1 100 ? -0.065 -0.787 23.473 1.00 94.75 100 SER A O 1
ATOM 732 N N . PRO A 1 101 ? 0.928 1.140 22.906 1.00 91.50 101 PRO A N 1
ATOM 733 C CA . PRO A 1 101 ? 1.552 1.315 24.211 1.00 91.50 101 PRO A CA 1
ATOM 734 C C . PRO A 1 101 ? 0.489 1.435 25.310 1.00 91.50 101 PRO A C 1
ATOM 736 O O . PRO A 1 101 ? -0.537 2.094 25.115 1.00 91.50 101 PRO A O 1
ATOM 739 N N . MET A 1 102 ? 0.744 0.818 26.466 1.00 88.62 102 MET A N 1
ATOM 740 C CA . MET A 1 102 ? -0.165 0.896 27.608 1.00 88.62 102 MET A CA 1
ATOM 741 C C . MET A 1 102 ? -0.432 2.354 28.008 1.00 88.62 102 MET A C 1
ATOM 743 O O . MET A 1 102 ? 0.461 3.202 27.954 1.00 88.62 102 MET A O 1
ATOM 747 N N . GLY A 1 103 ? -1.661 2.641 28.442 1.00 80.06 103 GLY A N 1
ATOM 748 C CA . GLY A 1 103 ? -1.991 3.945 29.028 1.00 80.06 103 GLY A CA 1
ATOM 749 C C . GLY A 1 103 ? -2.591 4.975 28.071 1.00 80.06 103 GLY A C 1
ATOM 750 O O . GLY A 1 103 ? -2.448 6.173 28.297 1.00 80.06 103 GLY A O 1
ATOM 751 N N . GLY A 1 104 ? -3.307 4.544 27.028 1.00 76.94 104 GLY A N 1
ATOM 752 C CA . GLY A 1 104 ? -4.175 5.469 26.284 1.00 76.94 104 GLY A CA 1
ATOM 753 C C . GLY A 1 104 ? -3.619 5.997 24.968 1.00 76.94 104 GLY A C 1
ATOM 754 O O . GLY A 1 104 ? -4.120 7.004 24.476 1.00 76.94 104 GLY A O 1
ATOM 755 N N . ALA A 1 105 ? -2.598 5.364 24.390 1.00 85.62 105 ALA A N 1
ATOM 756 C CA . ALA A 1 105 ? -2.038 5.841 23.134 1.00 85.62 105 ALA A CA 1
ATOM 757 C C . ALA A 1 105 ? -3.061 5.773 21.984 1.00 85.62 105 ALA A C 1
ATOM 759 O O . ALA A 1 105 ? -3.804 4.804 21.818 1.00 85.62 105 ALA A O 1
ATOM 760 N N . SER A 1 106 ? -3.060 6.820 21.158 1.00 93.25 106 SER A N 1
ATOM 761 C CA . SER A 1 106 ? -4.002 7.020 20.056 1.00 93.25 106 SER A CA 1
ATOM 762 C C . SER A 1 106 ? -3.677 6.214 18.798 1.00 93.25 106 SER A C 1
ATOM 764 O O . SER A 1 106 ? -4.243 6.476 17.745 1.00 93.25 106 SER A O 1
ATOM 766 N N . TYR A 1 107 ? -2.766 5.246 18.853 1.00 93.88 107 TYR A N 1
ATOM 767 C CA . TYR A 1 107 ? -2.347 4.482 17.680 1.00 93.88 107 TYR A CA 1
ATOM 768 C C . TYR A 1 107 ? -2.571 2.999 17.915 1.00 93.88 107 TYR A C 1
ATOM 770 O O . TYR A 1 107 ? -2.124 2.460 18.919 1.00 93.88 107 TYR A O 1
ATOM 778 N N . LEU A 1 108 ? -3.199 2.338 16.948 1.00 96.62 108 LEU A N 1
ATOM 779 C CA . LEU A 1 108 ? -3.204 0.885 16.852 1.00 96.62 108 LEU A CA 1
ATOM 780 C C . LEU A 1 108 ? -2.195 0.492 15.779 1.00 96.62 108 LEU A C 1
ATOM 782 O O . LEU A 1 108 ? -2.370 0.823 14.606 1.00 96.62 108 LEU A O 1
ATOM 786 N N . PHE A 1 109 ? -1.124 -0.187 16.170 1.00 96.56 109 PHE A N 1
ATOM 787 C CA . PHE A 1 109 ? -0.107 -0.707 15.266 1.00 96.56 109 PHE A CA 1
ATOM 788 C C . PHE A 1 109 ? -0.390 -2.160 14.889 1.00 96.56 109 PHE A C 1
ATOM 790 O O . PHE A 1 109 ? -1.040 -2.907 15.620 1.00 96.56 109 PHE A O 1
ATOM 797 N N . LYS A 1 110 ? 0.128 -2.581 13.734 1.00 95.12 110 LYS A N 1
ATOM 798 C CA . LYS A 1 110 ? 0.064 -3.973 13.277 1.00 95.12 110 LYS A CA 1
ATOM 799 C C . LYS A 1 110 ? 0.704 -4.936 14.277 1.00 95.12 110 LYS A C 1
ATOM 801 O O . LYS A 1 110 ? 0.170 -6.020 14.485 1.00 95.12 110 LYS A O 1
ATOM 806 N N . ASP A 1 111 ? 1.852 -4.560 14.834 1.00 93.38 111 ASP A N 1
ATOM 807 C CA . ASP A 1 111 ? 2.610 -5.363 15.789 1.00 93.38 111 ASP A CA 1
ATOM 808 C C . ASP A 1 111 ? 3.498 -4.457 16.655 1.00 93.38 111 ASP A C 1
ATOM 810 O O . ASP A 1 111 ? 3.767 -3.302 16.304 1.00 93.38 111 ASP A O 1
ATOM 814 N N . ILE A 1 112 ? 3.980 -4.987 17.775 1.00 91.25 112 ILE A N 1
ATOM 815 C CA . ILE A 1 112 ? 4.890 -4.280 18.678 1.00 91.25 112 ILE A CA 1
ATOM 816 C C . ILE A 1 112 ? 6.196 -3.946 17.958 1.00 91.25 112 ILE A C 1
ATOM 818 O O . ILE A 1 112 ? 6.776 -4.764 17.244 1.00 91.25 112 ILE A O 1
ATOM 822 N N . GLY A 1 113 ? 6.664 -2.713 18.153 1.00 86.62 113 GLY A N 1
ATOM 823 C CA . GLY A 1 113 ? 7.896 -2.223 17.538 1.00 86.62 113 GLY A CA 1
ATOM 824 C C . GLY A 1 113 ? 7.789 -1.964 16.032 1.00 86.62 113 GLY A C 1
ATOM 825 O O . GLY A 1 113 ? 8.766 -1.504 15.439 1.00 86.62 113 GLY A O 1
ATOM 826 N N . GLN A 1 114 ? 6.628 -2.191 15.408 1.00 89.62 114 GLN A N 1
ATOM 827 C CA . GLN A 1 114 ? 6.391 -1.886 13.999 1.00 89.62 114 GLN A CA 1
ATOM 828 C C . GLN A 1 114 ? 5.536 -0.627 13.850 1.00 89.62 114 GLN A C 1
ATOM 830 O O . GLN A 1 114 ? 4.388 -0.569 14.274 1.00 89.62 114 GLN A O 1
ATOM 835 N N . ARG A 1 115 ? 6.060 0.384 13.160 1.00 89.25 115 ARG A N 1
ATOM 836 C CA . ARG A 1 115 ? 5.397 1.667 12.878 1.00 89.25 115 ARG A CA 1
ATOM 837 C C . ARG A 1 115 ? 4.399 1.563 11.722 1.00 89.25 115 ARG A C 1
ATOM 839 O O . ARG A 1 115 ? 4.272 2.500 10.938 1.00 89.25 115 ARG A O 1
ATOM 846 N N . ILE A 1 116 ? 3.722 0.426 11.602 1.00 95.25 116 ILE A N 1
ATOM 847 C CA . ILE A 1 116 ? 2.656 0.192 10.629 1.00 95.25 116 ILE A CA 1
ATOM 848 C C . ILE A 1 116 ? 1.337 0.453 11.347 1.00 95.25 116 ILE A C 1
ATOM 850 O O . ILE A 1 116 ? 0.844 -0.407 12.076 1.00 95.25 116 ILE A O 1
ATOM 854 N N . SER A 1 117 ? 0.805 1.666 11.212 1.00 95.12 117 SER A N 1
ATOM 855 C CA . SER A 1 117 ? -0.452 2.050 11.859 1.00 95.12 117 SER A CA 1
ATOM 856 C C . SER A 1 117 ? -1.638 1.417 11.135 1.00 95.12 117 SER A C 1
ATOM 858 O O . SER A 1 117 ? -1.814 1.632 9.942 1.00 95.12 117 SER A O 1
ATOM 860 N N . ARG A 1 118 ? -2.456 0.666 11.874 1.00 97.25 118 ARG A N 1
ATOM 861 C CA . ARG A 1 118 ? -3.772 0.177 11.448 1.00 97.25 118 ARG A CA 1
ATOM 862 C C . ARG A 1 118 ? -4.846 1.239 11.638 1.00 97.25 118 ARG A C 1
ATOM 864 O O . ARG A 1 118 ? -5.669 1.459 10.761 1.00 97.25 118 ARG A O 1
ATOM 871 N N . ALA A 1 119 ? -4.813 1.935 12.770 1.00 97.75 119 ALA A N 1
ATOM 872 C CA . ALA A 1 119 ? -5.734 3.027 13.044 1.00 97.75 119 ALA A CA 1
ATOM 873 C C . ALA A 1 119 ? -5.080 4.117 13.893 1.00 97.75 119 ALA A C 1
ATOM 875 O O . ALA A 1 119 ? -4.185 3.848 14.699 1.00 97.75 119 ALA A O 1
ATOM 876 N N . VAL A 1 120 ? -5.558 5.345 13.718 1.00 97.56 120 VAL A N 1
ATOM 877 C CA . VAL A 1 120 ? -5.281 6.481 14.600 1.00 97.56 120 VAL A CA 1
ATOM 878 C C . VAL A 1 120 ? -6.592 6.881 15.262 1.00 97.56 120 VAL A C 1
ATOM 880 O O . VAL A 1 120 ? -7.519 7.317 14.585 1.00 97.56 120 VAL A O 1
ATOM 883 N N . LEU A 1 121 ? -6.681 6.688 16.571 1.00 97.69 121 LEU A N 1
ATOM 884 C CA . LEU A 1 121 ? -7.854 6.942 17.393 1.00 97.69 121 LEU A CA 1
ATOM 885 C C . LEU A 1 121 ? -7.960 8.429 17.752 1.00 97.69 121 LEU A C 1
ATOM 887 O O . LEU A 1 121 ? -6.955 9.105 17.986 1.00 97.69 121 LEU A O 1
ATOM 891 N N . THR A 1 122 ? -9.187 8.925 17.849 1.00 97.62 122 THR A N 1
ATOM 892 C CA . THR A 1 122 ? -9.486 10.184 18.538 1.00 97.62 122 THR A CA 1
ATOM 893 C C . THR A 1 122 ? -9.434 9.973 20.054 1.00 97.62 122 THR A C 1
ATOM 895 O O . THR A 1 122 ? -9.314 8.843 20.529 1.00 97.62 122 THR A O 1
ATOM 898 N N . GLU A 1 123 ? -9.537 11.045 20.841 1.00 95.50 123 GLU A N 1
ATOM 899 C CA . GLU A 1 123 ? -9.674 10.929 22.302 1.00 95.50 123 GLU A CA 1
ATOM 900 C C . GLU A 1 123 ? -10.901 10.086 22.688 1.00 95.50 123 GLU A C 1
ATOM 902 O O . GLU A 1 123 ? -10.840 9.232 23.571 1.00 95.50 123 GLU A O 1
ATOM 907 N N . GLU A 1 124 ? -12.003 10.254 21.958 1.00 94.94 124 GLU A N 1
ATOM 908 C CA . GLU A 1 124 ? -13.204 9.447 22.141 1.00 94.94 124 GLU A CA 1
ATOM 909 C C . GLU A 1 124 ? -12.958 7.969 21.804 1.00 94.94 124 GLU A C 1
ATOM 911 O O . GLU A 1 124 ? -13.333 7.088 22.578 1.00 94.94 124 GLU A O 1
ATOM 916 N N . GLY A 1 125 ? -12.261 7.686 20.698 1.00 96.50 125 GLY A N 1
ATOM 917 C CA . GLY A 1 125 ? -11.871 6.323 20.338 1.00 96.50 125 GLY A CA 1
ATOM 918 C C . GLY A 1 125 ? -10.933 5.677 21.359 1.00 96.50 125 GLY A C 1
ATOM 919 O O . GLY A 1 125 ? -11.089 4.502 21.686 1.00 96.50 125 GLY A O 1
ATOM 920 N N . VAL A 1 126 ? -9.999 6.447 21.927 1.00 96.12 126 VAL A N 1
ATOM 921 C CA . VAL A 1 126 ? -9.122 6.009 23.025 1.00 96.12 126 VAL A CA 1
ATOM 922 C C . VAL A 1 126 ? -9.949 5.544 24.223 1.00 96.12 126 VAL A C 1
ATOM 924 O O . VAL A 1 126 ? -9.634 4.496 24.781 1.00 96.12 126 VAL A O 1
ATOM 927 N N . ASN A 1 127 ? -11.020 6.255 24.575 1.00 94.38 127 ASN A N 1
ATOM 928 C CA . ASN A 1 127 ? -11.888 5.902 25.701 1.00 94.38 127 ASN A CA 1
ATOM 929 C C . ASN A 1 127 ? -12.841 4.729 25.407 1.00 94.38 127 ASN A C 1
ATOM 931 O O . ASN A 1 127 ? -13.334 4.102 26.342 1.00 94.38 127 ASN A O 1
ATOM 935 N N . LYS A 1 128 ? -13.106 4.432 24.127 1.00 95.00 128 LYS A N 1
ATOM 936 C CA . LYS A 1 128 ? -14.026 3.361 23.695 1.00 95.00 128 LYS A CA 1
ATOM 937 C C . LYS A 1 128 ? -13.343 2.062 23.286 1.00 95.00 128 LYS A C 1
ATOM 939 O O . LYS A 1 128 ? -14.017 1.040 23.171 1.00 95.00 128 LYS A O 1
ATOM 944 N N . ARG A 1 129 ? -12.026 2.066 23.068 1.00 95.25 129 ARG A N 1
ATOM 945 C CA . ARG A 1 129 ? -11.291 0.830 22.774 1.00 95.25 129 ARG A CA 1
ATOM 946 C C . ARG A 1 129 ? -11.333 -0.119 23.976 1.00 95.25 129 ARG A C 1
ATOM 948 O O . ARG A 1 129 ? -11.246 0.311 25.124 1.00 95.25 129 ARG A O 1
ATOM 955 N N . ALA A 1 130 ? -11.382 -1.416 23.709 1.00 95.75 130 ALA A N 1
ATOM 956 C CA . ALA A 1 130 ? -11.274 -2.455 24.724 1.00 95.75 130 ALA A CA 1
ATOM 957 C C . ALA A 1 130 ? -9.912 -3.145 24.625 1.00 95.75 130 ALA A C 1
ATOM 959 O O . ALA A 1 130 ? -9.504 -3.551 23.539 1.00 95.75 130 ALA A O 1
ATOM 960 N N . VAL A 1 131 ? -9.224 -3.312 25.753 1.00 95.88 131 VAL A N 1
ATOM 961 C CA . VAL A 1 131 ? -7.993 -4.110 25.824 1.00 95.88 131 VAL A CA 1
ATOM 962 C C . VAL A 1 131 ? -8.375 -5.587 25.894 1.00 95.88 131 VAL A C 1
ATOM 964 O O . VAL A 1 131 ? -9.107 -5.999 26.792 1.00 95.88 131 VAL A O 1
ATOM 967 N N . ILE A 1 132 ? -7.902 -6.374 24.932 1.00 96.12 132 ILE A N 1
ATOM 968 C CA . ILE A 1 132 ? -8.163 -7.818 24.814 1.00 96.12 132 ILE A CA 1
ATOM 969 C C . ILE A 1 132 ? -6.954 -8.677 25.180 1.00 96.12 132 ILE A C 1
ATOM 971 O O . ILE A 1 132 ? -7.094 -9.882 25.373 1.00 96.12 132 ILE A O 1
ATOM 975 N N . GLY A 1 133 ? -5.781 -8.067 25.321 1.00 95.06 133 GLY A N 1
ATOM 976 C CA . GLY A 1 133 ? -4.569 -8.745 25.751 1.00 95.06 133 GLY A CA 1
ATOM 977 C C . GLY A 1 133 ? -3.460 -7.756 26.070 1.00 95.06 133 GLY A C 1
ATOM 978 O O . GLY A 1 133 ? -3.561 -6.567 25.772 1.00 95.06 133 GLY A O 1
ATOM 979 N N . THR A 1 134 ? -2.388 -8.251 26.678 1.00 95.75 134 THR A N 1
ATOM 980 C CA . THR A 1 134 ? -1.179 -7.465 26.921 1.00 95.75 134 THR A CA 1
ATOM 981 C C . THR A 1 134 ? 0.068 -8.284 26.624 1.00 95.75 134 THR A C 1
ATOM 983 O O . THR A 1 134 ? 0.049 -9.518 26.652 1.00 95.75 134 THR A O 1
ATOM 986 N N . ARG A 1 135 ? 1.164 -7.596 26.302 1.00 94.31 135 ARG A N 1
ATOM 987 C CA . ARG A 1 135 ? 2.477 -8.208 26.077 1.00 94.31 135 ARG A CA 1
ATOM 988 C C . ARG A 1 135 ? 3.575 -7.210 26.409 1.00 94.31 135 ARG A C 1
ATOM 990 O O . ARG A 1 135 ? 3.441 -6.028 26.109 1.00 94.31 135 ARG A O 1
ATOM 997 N N . GLU A 1 136 ? 4.661 -7.690 26.994 1.00 91.88 136 GLU A N 1
ATOM 998 C CA . GLU A 1 136 ? 5.864 -6.886 27.204 1.00 91.88 136 GLU A CA 1
ATOM 999 C C . GLU A 1 136 ? 6.801 -7.003 26.004 1.00 91.88 136 GLU A C 1
ATOM 1001 O O . GLU A 1 136 ? 6.911 -8.064 25.378 1.00 91.88 136 GLU A O 1
ATOM 1006 N N . ASP A 1 137 ? 7.453 -5.897 25.656 1.00 86.81 137 ASP A N 1
ATOM 1007 C CA . ASP A 1 137 ? 8.532 -5.908 24.678 1.00 86.81 137 ASP A CA 1
ATOM 1008 C C . ASP A 1 137 ? 9.896 -6.202 25.327 1.00 86.81 137 ASP A C 1
ATOM 1010 O O . ASP A 1 137 ? 10.014 -6.424 26.530 1.00 86.81 137 ASP A O 1
ATOM 1014 N N . ALA A 1 138 ? 10.954 -6.222 24.514 1.00 85.12 138 ALA A N 1
ATOM 1015 C CA . ALA A 1 138 ? 12.314 -6.502 24.980 1.00 85.12 138 ALA A CA 1
ATOM 1016 C C . ALA A 1 138 ? 12.874 -5.453 25.966 1.00 85.12 138 ALA A C 1
ATOM 1018 O O . ALA A 1 138 ? 13.951 -5.664 26.519 1.00 85.12 138 ALA A O 1
ATOM 1019 N N . TRP A 1 139 ? 12.175 -4.332 26.156 1.00 86.75 139 TRP A N 1
ATOM 1020 C CA . TRP A 1 139 ? 12.542 -3.229 27.041 1.00 86.75 139 TRP A CA 1
ATOM 1021 C C . TRP A 1 139 ? 11.586 -3.111 28.232 1.00 86.75 139 TRP A C 1
ATOM 1023 O O . TRP A 1 139 ? 11.500 -2.038 28.827 1.00 86.75 139 TRP A O 1
ATOM 1033 N N . GLU A 1 140 ? 10.848 -4.182 28.547 1.00 87.88 140 GLU A N 1
ATOM 1034 C CA . GLU A 1 140 ? 9.890 -4.249 29.662 1.00 87.88 140 GLU A CA 1
ATOM 1035 C C . GLU A 1 140 ? 8.763 -3.203 29.550 1.00 87.88 140 GLU A C 1
ATOM 1037 O O . GLU A 1 140 ? 8.081 -2.883 30.522 1.00 87.88 140 GLU A O 1
ATOM 1042 N N . SER A 1 141 ? 8.531 -2.661 28.348 1.00 87.81 141 SER A N 1
ATOM 1043 C CA . SER A 1 141 ? 7.388 -1.785 28.106 1.00 87.81 141 SER A CA 1
ATOM 1044 C C . SER A 1 141 ? 6.151 -2.636 27.854 1.00 87.81 141 SER A C 1
ATOM 1046 O O . SER A 1 141 ? 6.158 -3.518 26.993 1.00 87.81 141 SER A O 1
ATOM 1048 N N . THR A 1 142 ? 5.072 -2.366 28.588 1.00 92.88 142 THR A N 1
ATOM 1049 C CA . THR A 1 142 ? 3.794 -3.057 28.404 1.00 92.88 142 THR A CA 1
ATOM 1050 C C . THR A 1 142 ? 3.033 -2.482 27.212 1.00 92.88 142 THR A C 1
ATOM 1052 O O . THR A 1 142 ? 2.827 -1.272 27.095 1.00 92.88 142 THR A O 1
ATOM 1055 N N . TRP A 1 143 ? 2.562 -3.372 26.349 1.00 95.44 143 TRP A N 1
ATOM 1056 C CA . TRP A 1 143 ? 1.688 -3.072 25.225 1.00 95.44 143 TRP A CA 1
ATOM 1057 C C . TRP A 1 143 ? 0.322 -3.714 25.436 1.00 95.44 143 TRP A C 1
ATOM 1059 O O . TRP A 1 143 ? 0.223 -4.840 25.921 1.00 95.44 143 TRP A O 1
ATOM 1069 N N . GLU A 1 144 ? -0.720 -2.998 25.037 1.00 96.19 144 GLU A N 1
ATOM 1070 C CA . GLU A 1 144 ? -2.114 -3.428 25.015 1.00 96.19 144 GLU A CA 1
ATOM 1071 C C . GLU A 1 144 ? -2.467 -3.879 23.593 1.00 96.19 144 GLU A C 1
ATOM 1073 O O . GLU A 1 144 ? -2.316 -3.110 22.642 1.00 96.19 144 GLU A O 1
ATOM 1078 N N . ASP A 1 145 ? -2.955 -5.107 23.437 1.00 96.00 145 ASP A N 1
ATOM 1079 C CA . ASP A 1 145 ? -3.718 -5.487 22.249 1.00 96.00 145 ASP A CA 1
ATOM 1080 C C . ASP A 1 145 ? -5.128 -4.938 22.438 1.00 96.00 145 ASP A C 1
ATOM 1082 O O . ASP A 1 145 ? -5.845 -5.340 23.360 1.00 96.00 145 ASP A O 1
ATOM 1086 N N . ALA A 1 146 ? -5.490 -3.951 21.631 1.00 96.50 146 ALA A N 1
ATOM 1087 C CA . ALA A 1 146 ? -6.739 -3.233 21.757 1.00 96.50 146 ALA A CA 1
ATOM 1088 C C . ALA A 1 146 ? -7.618 -3.467 20.533 1.00 96.50 146 ALA A C 1
ATOM 1090 O O . ALA A 1 146 ? -7.156 -3.474 19.391 1.00 96.50 146 ALA A O 1
ATOM 1091 N N . LYS A 1 147 ? -8.918 -3.593 20.790 1.00 96.75 147 LYS A N 1
ATOM 1092 C CA . LYS A 1 147 ? -9.958 -3.626 19.770 1.00 96.75 147 LYS A CA 1
ATOM 1093 C C . LYS A 1 147 ? -10.836 -2.390 19.845 1.00 96.75 147 LYS A C 1
ATOM 1095 O O . LYS A 1 147 ? -11.107 -1.875 20.931 1.00 96.75 147 LYS A O 1
ATOM 1100 N N . ILE A 1 148 ? -11.324 -1.949 18.698 1.00 97.81 148 ILE A N 1
ATOM 1101 C CA . ILE A 1 148 ? -12.348 -0.914 18.595 1.00 97.81 148 ILE A CA 1
ATOM 1102 C C . ILE A 1 148 ? -13.346 -1.299 17.508 1.00 97.81 148 ILE A C 1
ATOM 1104 O O . ILE A 1 148 ? -12.963 -1.843 16.471 1.00 97.81 148 ILE A O 1
ATOM 1108 N N . THR A 1 149 ? -14.622 -1.035 17.768 1.00 98.06 149 THR A N 1
ATOM 1109 C CA . THR A 1 149 ? -15.723 -1.274 16.836 1.00 98.06 149 THR A CA 1
ATOM 1110 C C . THR A 1 149 ? -16.360 0.043 16.424 1.00 98.06 149 THR A C 1
ATOM 1112 O O . THR A 1 149 ? -16.369 1.007 17.191 1.00 98.06 149 THR A O 1
ATOM 1115 N N . GLY A 1 150 ? -16.891 0.084 15.212 1.00 98.12 150 GLY A N 1
ATOM 1116 C CA . GLY A 1 150 ? -17.628 1.230 14.700 1.00 98.12 150 GLY A CA 1
ATOM 1117 C C . GLY A 1 150 ? -18.038 1.029 13.249 1.00 98.12 150 GLY A C 1
ATOM 1118 O O . GLY A 1 150 ? -17.785 -0.019 12.663 1.00 98.12 150 GLY A O 1
ATOM 1119 N N . TRP A 1 151 ? -18.650 2.046 12.663 1.00 98.50 151 TRP A N 1
ATOM 1120 C CA . TRP A 1 151 ? -19.254 2.015 11.341 1.00 98.50 151 TRP A CA 1
ATOM 1121 C C . TRP A 1 151 ? -18.379 2.706 10.299 1.00 98.50 151 TRP A C 1
ATOM 1123 O O . TRP A 1 151 ? -17.879 3.806 10.543 1.00 98.50 151 TRP A O 1
ATOM 1133 N N . ILE A 1 152 ? -18.241 2.064 9.141 1.00 98.31 152 ILE A N 1
ATOM 1134 C CA . ILE A 1 152 ? -17.626 2.599 7.916 1.00 98.31 152 ILE A CA 1
ATOM 1135 C C . ILE A 1 152 ? -18.532 2.302 6.711 1.00 98.31 152 ILE A C 1
ATOM 1137 O O . ILE A 1 152 ? -19.500 1.544 6.834 1.00 98.31 152 ILE A O 1
ATOM 1141 N N . GLU A 1 153 ? -18.228 2.859 5.540 1.00 97.56 153 GLU A N 1
ATOM 1142 C CA . GLU A 1 153 ? -18.959 2.538 4.309 1.00 97.56 153 GLU A CA 1
ATOM 1143 C C . GLU A 1 153 ? -18.457 1.215 3.710 1.00 97.56 153 GLU A C 1
ATOM 1145 O O . GLU A 1 153 ? -17.259 0.940 3.645 1.00 97.56 153 GLU A O 1
ATOM 1150 N N . GLN A 1 154 ? -19.367 0.383 3.200 1.00 96.25 154 GLN A N 1
ATOM 1151 C CA . GLN A 1 154 ? -19.031 -0.917 2.607 1.00 96.25 154 GLN A CA 1
ATOM 1152 C C . GLN A 1 154 ? -18.081 -0.784 1.404 1.00 96.25 154 GLN A C 1
ATOM 1154 O O . GLN A 1 154 ? -17.287 -1.684 1.148 1.00 96.25 154 GLN A O 1
ATOM 1159 N N . GLY A 1 155 ? -18.136 0.337 0.675 1.00 95.50 155 GLY A N 1
ATOM 1160 C CA . GLY A 1 155 ? -17.228 0.616 -0.445 1.00 95.50 155 GLY A CA 1
ATOM 1161 C C . GLY A 1 155 ? -15.769 0.862 -0.036 1.00 95.50 155 GLY A C 1
ATOM 1162 O O . GLY A 1 155 ? -14.887 0.859 -0.895 1.00 95.50 155 GLY A O 1
ATOM 1163 N N . GLU A 1 156 ? -15.502 1.056 1.257 1.00 96.31 156 GLU A N 1
ATOM 1164 C CA . GLU A 1 156 ? -14.159 1.294 1.798 1.00 96.31 156 GLU A CA 1
ATOM 1165 C C . GLU A 1 156 ? -13.417 -0.005 2.143 1.00 96.31 156 GLU A C 1
ATOM 1167 O O . GLU A 1 156 ? -12.276 0.040 2.605 1.00 96.31 156 GLU A O 1
ATOM 1172 N N . VAL A 1 157 ? -14.034 -1.173 1.924 1.00 97.06 157 VAL A N 1
ATOM 1173 C CA . VAL A 1 157 ? -13.403 -2.477 2.150 1.00 97.06 157 VAL A CA 1
ATOM 1174 C C . VAL A 1 157 ? -13.399 -3.342 0.899 1.00 97.06 157 VAL A C 1
ATOM 1176 O O . VAL A 1 157 ? -14.330 -3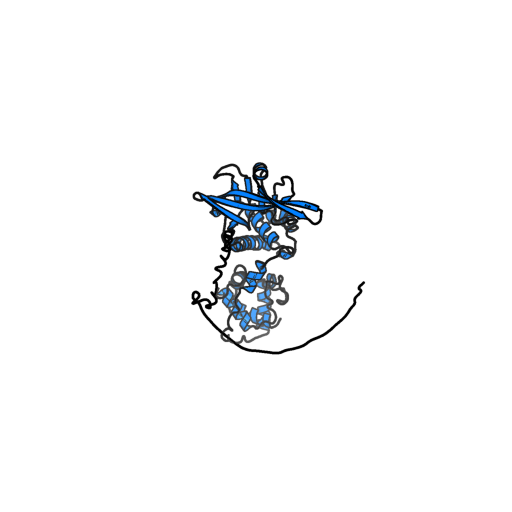.333 0.097 1.00 97.06 157 VAL A O 1
ATOM 1179 N N . VAL A 1 158 ? -12.349 -4.144 0.761 1.00 96.19 158 VAL A N 1
ATOM 1180 C CA . VAL A 1 158 ? -12.211 -5.167 -0.278 1.00 96.19 158 VAL A CA 1
ATOM 1181 C C . VAL A 1 158 ? -11.983 -6.538 0.344 1.00 96.19 158 VAL A C 1
ATOM 1183 O O . VAL A 1 158 ? -11.578 -6.667 1.502 1.00 96.19 158 VAL A O 1
ATOM 1186 N N . GLU A 1 159 ? -12.286 -7.576 -0.428 1.00 94.44 159 GLU A N 1
ATOM 1187 C CA . GLU A 1 159 ? -12.122 -8.963 0.005 1.00 94.44 159 GLU A CA 1
ATOM 1188 C C . GLU A 1 159 ? -10.659 -9.399 -0.010 1.00 94.44 159 GLU A C 1
ATOM 1190 O O . GLU A 1 159 ? -10.191 -10.034 0.931 1.00 94.44 159 GLU A O 1
ATOM 1195 N N . ASP A 1 160 ? -9.951 -9.031 -1.076 1.00 91.38 160 ASP A N 1
ATOM 1196 C CA . ASP A 1 160 ? -8.585 -9.450 -1.341 1.00 91.38 160 ASP A CA 1
ATOM 1197 C C . ASP A 1 160 ? -7.622 -8.277 -1.151 1.00 91.38 160 ASP A C 1
ATOM 1199 O O . ASP A 1 160 ? -7.746 -7.225 -1.786 1.00 91.38 160 ASP A O 1
ATOM 1203 N N . ILE A 1 161 ? -6.638 -8.473 -0.275 1.00 92.56 161 ILE A N 1
ATOM 1204 C CA . ILE A 1 161 ? -5.594 -7.487 -0.009 1.00 92.56 161 ILE A CA 1
ATOM 1205 C C . ILE A 1 161 ? -4.735 -7.217 -1.251 1.00 92.56 161 ILE A C 1
ATOM 1207 O O . ILE A 1 161 ? -4.223 -6.108 -1.401 1.00 92.56 161 ILE A O 1
ATOM 1211 N N . ASP A 1 162 ? -4.615 -8.183 -2.167 1.00 89.19 162 ASP A N 1
ATOM 1212 C CA . ASP A 1 162 ? -3.815 -8.024 -3.381 1.00 89.19 162 ASP A CA 1
ATOM 1213 C C . ASP A 1 162 ? -4.398 -6.941 -4.303 1.00 89.19 162 ASP A C 1
ATOM 1215 O O . ASP A 1 162 ? -3.634 -6.227 -4.948 1.00 89.19 162 ASP A O 1
ATOM 1219 N N . THR A 1 163 ? -5.712 -6.680 -4.243 1.00 89.69 163 THR A N 1
ATOM 1220 C CA . THR A 1 163 ? -6.334 -5.540 -4.948 1.00 89.69 163 THR A CA 1
ATOM 1221 C C . THR A 1 163 ? -5.742 -4.199 -4.486 1.00 89.69 163 THR A C 1
ATOM 1223 O O . THR A 1 163 ? -5.466 -3.311 -5.293 1.00 89.69 163 THR A O 1
ATOM 1226 N N . ILE A 1 164 ? -5.489 -4.052 -3.180 1.00 93.44 164 ILE A N 1
ATOM 1227 C CA . ILE A 1 164 ? -4.885 -2.840 -2.601 1.00 93.44 164 ILE A CA 1
ATOM 1228 C C . ILE A 1 164 ? -3.420 -2.735 -3.028 1.00 93.44 164 ILE A C 1
ATOM 1230 O O . ILE A 1 164 ? -2.927 -1.651 -3.355 1.00 93.44 164 ILE A O 1
ATOM 1234 N N . TRP A 1 165 ? -2.708 -3.863 -3.028 1.00 93.31 165 TRP A N 1
ATOM 1235 C CA . TRP A 1 165 ? -1.302 -3.905 -3.413 1.00 93.31 165 TRP A CA 1
ATOM 1236 C C . TRP A 1 165 ? -1.085 -3.611 -4.888 1.00 93.31 165 TRP A C 1
ATOM 1238 O O . TRP A 1 165 ? -0.146 -2.882 -5.208 1.00 93.31 165 TRP A O 1
ATOM 1248 N N . GLU A 1 166 ? -1.960 -4.067 -5.777 1.00 87.06 166 GLU A N 1
ATOM 1249 C CA . GLU A 1 166 ? -1.943 -3.724 -7.200 1.00 87.06 166 GLU A CA 1
ATOM 1250 C C . GLU A 1 166 ? -2.116 -2.218 -7.436 1.00 87.06 166 GLU A C 1
ATOM 1252 O O . GLU A 1 166 ? -1.331 -1.607 -8.171 1.00 87.06 166 GLU A O 1
ATOM 1257 N N . GLU A 1 167 ? -3.076 -1.579 -6.762 1.00 88.00 167 GLU A N 1
ATOM 1258 C CA . GLU A 1 167 ? -3.272 -0.130 -6.868 1.00 88.00 167 GLU A CA 1
ATOM 1259 C C . GLU A 1 167 ? -2.063 0.641 -6.318 1.00 88.00 167 GLU A C 1
ATOM 1261 O O . GLU A 1 167 ? -1.477 1.491 -7.001 1.00 88.00 167 GLU A O 1
ATOM 1266 N N . ALA A 1 168 ? -1.649 0.327 -5.089 1.00 93.12 168 ALA A N 1
ATOM 1267 C CA . ALA A 1 168 ? -0.557 1.024 -4.423 1.00 93.12 168 ALA A CA 1
ATOM 1268 C C . ALA A 1 168 ? 0.771 0.860 -5.178 1.00 93.12 168 ALA A C 1
ATOM 1270 O O . ALA A 1 168 ? 1.557 1.806 -5.271 1.00 93.12 168 ALA A O 1
ATOM 1271 N N . SER A 1 169 ? 1.033 -0.321 -5.739 1.00 88.81 169 SER A N 1
ATOM 1272 C CA . SER A 1 169 ? 2.242 -0.589 -6.524 1.00 88.81 169 SER A CA 1
ATOM 1273 C C . SER A 1 169 ? 2.218 0.112 -7.879 1.00 88.81 169 SER A C 1
ATOM 1275 O O . SER A 1 169 ? 3.242 0.668 -8.283 1.00 88.81 169 SER A O 1
ATOM 1277 N N . THR A 1 170 ? 1.051 0.211 -8.522 1.00 85.38 170 THR A N 1
ATOM 1278 C CA . THR A 1 170 ? 0.864 1.032 -9.725 1.00 85.38 170 THR A CA 1
ATOM 1279 C C . THR A 1 170 ? 1.162 2.501 -9.430 1.00 85.38 170 THR A C 1
ATOM 1281 O O . THR A 1 170 ? 1.934 3.143 -10.149 1.00 85.38 170 THR A O 1
ATOM 1284 N N . LEU A 1 171 ? 0.613 3.046 -8.340 1.00 88.06 171 LEU A N 1
ATOM 1285 C CA . LEU A 1 171 ? 0.892 4.412 -7.889 1.00 88.06 171 LEU A CA 1
ATOM 1286 C C . LEU A 1 171 ? 2.384 4.615 -7.601 1.00 88.06 171 LEU A C 1
ATOM 1288 O O . LEU A 1 171 ? 2.981 5.584 -8.079 1.00 88.06 171 LEU A O 1
ATOM 1292 N N . TYR A 1 172 ? 2.998 3.688 -6.865 1.00 91.38 172 TYR A N 1
ATOM 1293 C CA . TYR A 1 172 ? 4.415 3.733 -6.530 1.00 91.38 172 TYR A CA 1
ATOM 1294 C C . TYR A 1 172 ? 5.294 3.749 -7.785 1.00 91.38 172 TYR A C 1
ATOM 1296 O O . TYR A 1 172 ? 6.146 4.627 -7.930 1.00 91.38 172 TYR A O 1
ATOM 1304 N N . PHE A 1 173 ? 5.056 2.827 -8.719 1.00 83.75 173 PHE A N 1
ATOM 1305 C CA . PHE A 1 173 ? 5.833 2.708 -9.946 1.00 83.75 173 PHE A CA 1
ATOM 1306 C C . PHE A 1 173 ? 5.656 3.935 -10.841 1.00 83.75 173 PHE A C 1
ATOM 1308 O O . PHE A 1 173 ? 6.631 4.605 -11.183 1.00 83.75 173 PHE A O 1
ATOM 1315 N N . THR A 1 174 ? 4.414 4.269 -11.189 1.00 82.81 174 THR A N 1
ATOM 1316 C CA . THR A 1 174 ? 4.107 5.296 -12.197 1.00 82.81 174 THR A CA 1
ATOM 1317 C C . THR A 1 174 ? 4.475 6.706 -11.758 1.00 82.81 174 THR A C 1
ATOM 1319 O O . THR A 1 174 ? 4.734 7.556 -12.614 1.00 82.81 174 THR A O 1
ATOM 1322 N N . ARG A 1 175 ? 4.488 6.990 -10.451 1.00 88.31 175 ARG A N 1
ATOM 1323 C CA . ARG A 1 175 ? 4.815 8.320 -9.923 1.00 88.31 175 ARG A CA 1
ATOM 1324 C C . ARG A 1 175 ? 6.281 8.456 -9.539 1.00 88.31 175 ARG A C 1
ATOM 1326 O O . ARG A 1 175 ? 6.875 9.484 -9.853 1.00 88.31 175 ARG A O 1
ATOM 1333 N N . CYS A 1 176 ? 6.880 7.442 -8.915 1.00 84.81 176 CYS A N 1
ATOM 1334 C CA . CYS A 1 176 ? 8.246 7.556 -8.402 1.00 84.81 176 CYS A CA 1
ATOM 1335 C C . CYS A 1 176 ? 9.317 7.299 -9.479 1.00 84.81 176 CYS A C 1
ATOM 1337 O O . CYS A 1 176 ? 10.377 7.918 -9.427 1.00 84.81 176 CYS A O 1
ATOM 1339 N N . SER A 1 177 ? 9.044 6.455 -10.486 1.00 84.69 177 SER A N 1
ATOM 1340 C CA . SER A 1 177 ? 10.017 6.139 -11.556 1.00 84.69 177 SER A CA 1
ATOM 1341 C C . SER A 1 177 ? 10.304 7.305 -12.508 1.00 84.69 177 SER A C 1
ATOM 1343 O O . SER A 1 177 ? 11.264 7.263 -13.271 1.00 84.69 177 SER A O 1
ATOM 1345 N N . ARG A 1 178 ? 9.498 8.372 -12.454 1.00 81.12 178 ARG A N 1
ATOM 1346 C CA . ARG A 1 178 ? 9.602 9.523 -13.364 1.00 81.12 178 ARG A CA 1
ATOM 1347 C C . ARG A 1 178 ? 10.888 10.326 -13.195 1.00 81.12 178 ARG A C 1
ATOM 1349 O O . ARG A 1 178 ? 11.309 10.989 -14.135 1.00 81.12 178 ARG A O 1
ATOM 1356 N N . CYS A 1 179 ? 11.477 10.305 -12.000 1.00 82.06 179 CYS A N 1
ATOM 1357 C CA . CYS 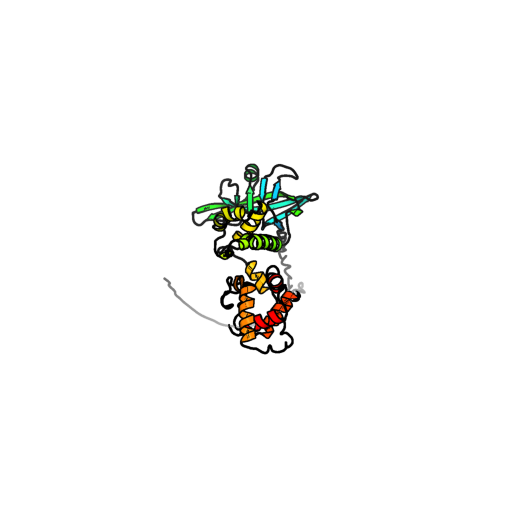A 1 179 ? 12.605 11.174 -11.656 1.00 82.06 179 CYS A CA 1
ATOM 1358 C C . CYS A 1 179 ? 13.868 10.399 -11.272 1.00 82.06 179 CYS A C 1
ATOM 1360 O O . CYS A 1 179 ? 14.972 10.914 -11.427 1.00 82.06 179 CYS A O 1
ATOM 1362 N N . HIS A 1 180 ? 13.725 9.191 -10.732 1.00 88.19 180 HIS A N 1
ATOM 1363 C CA . HIS A 1 180 ? 14.845 8.365 -10.302 1.00 88.19 180 HIS A CA 1
ATOM 1364 C C . HIS A 1 180 ? 14.476 6.885 -10.366 1.00 88.19 180 HIS A C 1
ATOM 1366 O O . HIS A 1 180 ? 13.301 6.516 -10.369 1.00 88.19 180 HIS A O 1
ATOM 1372 N N . SER A 1 181 ? 15.491 6.024 -10.328 1.00 81.69 181 SER A N 1
ATOM 1373 C CA . SER A 1 181 ? 15.284 4.588 -10.161 1.00 81.69 181 SER A CA 1
ATOM 1374 C C . SER A 1 181 ? 14.540 4.299 -8.857 1.00 81.69 181 SER A C 1
ATOM 1376 O O . SER A 1 181 ? 14.810 4.911 -7.818 1.00 81.69 181 SER A O 1
ATOM 1378 N N . LEU A 1 182 ? 13.587 3.371 -8.908 1.00 80.31 182 LEU A N 1
ATOM 1379 C CA . LEU A 1 182 ? 12.787 2.996 -7.746 1.00 80.31 182 LEU A CA 1
ATOM 1380 C C . LEU A 1 182 ? 13.653 2.349 -6.662 1.00 80.31 182 LEU A C 1
ATOM 1382 O O . LEU A 1 182 ? 14.589 1.601 -6.950 1.00 80.31 182 LEU A O 1
ATOM 1386 N N . ARG A 1 183 ? 13.318 2.635 -5.403 1.00 84.50 183 ARG A N 1
ATOM 1387 C CA . ARG A 1 183 ? 13.931 1.977 -4.245 1.00 84.50 183 ARG A CA 1
ATOM 1388 C C . ARG A 1 183 ? 13.227 0.644 -4.019 1.00 84.50 183 ARG A C 1
ATOM 1390 O O . ARG A 1 183 ? 12.023 0.530 -4.213 1.00 84.50 183 ARG A O 1
ATOM 1397 N N . ARG A 1 184 ? 13.966 -0.396 -3.645 1.00 83.88 184 ARG A N 1
ATOM 1398 C CA . ARG A 1 184 ? 13.359 -1.730 -3.487 1.00 83.88 184 ARG A CA 1
ATOM 1399 C C . ARG A 1 184 ? 12.567 -1.753 -2.178 1.00 83.88 184 ARG A C 1
ATOM 1401 O O . ARG A 1 184 ? 13.148 -1.332 -1.186 1.00 83.88 184 ARG A O 1
ATOM 1408 N N . PRO A 1 185 ? 11.334 -2.293 -2.107 1.00 88.06 185 PRO A N 1
ATOM 1409 C CA . PRO A 1 185 ? 10.556 -2.377 -0.859 1.00 88.06 185 PRO A CA 1
ATOM 1410 C C . PRO A 1 185 ? 11.344 -2.961 0.329 1.00 88.06 185 PRO A C 1
ATOM 1412 O O . PRO A 1 185 ? 11.327 -2.423 1.434 1.00 88.06 185 PRO A O 1
ATOM 1415 N N . ARG A 1 186 ? 12.177 -3.975 0.069 1.00 87.62 186 ARG A N 1
ATOM 1416 C CA . ARG A 1 186 ? 13.056 -4.606 1.071 1.00 87.62 186 ARG A CA 1
ATOM 1417 C C . ARG A 1 186 ? 14.362 -3.859 1.376 1.00 87.62 186 ARG A C 1
ATOM 1419 O O . ARG A 1 186 ? 15.192 -4.350 2.137 1.00 87.62 186 ARG A O 1
ATOM 1426 N N . GLU A 1 187 ? 14.594 -2.694 0.783 1.00 85.88 187 GLU A N 1
ATOM 1427 C CA . GLU A 1 187 ? 15.786 -1.884 1.053 1.00 85.88 187 GLU A CA 1
ATOM 1428 C C . GLU A 1 187 ? 15.740 -1.256 2.451 1.00 85.88 187 GLU A C 1
ATOM 1430 O O . GLU A 1 187 ? 16.764 -1.175 3.135 1.00 85.88 187 GLU A O 1
ATOM 1435 N N . PHE A 1 188 ? 14.546 -0.878 2.906 1.00 92.56 188 PHE A N 1
ATOM 1436 C CA . PHE A 1 188 ? 14.312 -0.269 4.210 1.00 92.56 188 PHE A CA 1
ATOM 1437 C C . PHE A 1 188 ? 13.377 -1.131 5.061 1.00 92.56 188 PHE A C 1
ATOM 1439 O O . PHE A 1 188 ? 12.626 -1.962 4.550 1.00 92.56 188 PHE A O 1
ATOM 1446 N N . THR A 1 189 ? 13.439 -0.951 6.379 1.00 94.94 189 THR A N 1
ATOM 1447 C CA . THR A 1 189 ? 12.446 -1.538 7.287 1.00 94.94 189 THR A CA 1
ATOM 1448 C C . THR A 1 189 ? 11.123 -0.783 7.213 1.00 94.94 189 THR A C 1
ATOM 1450 O O . THR A 1 189 ? 11.080 0.386 6.812 1.00 94.94 189 THR A O 1
ATOM 1453 N N . ALA A 1 190 ? 10.048 -1.407 7.690 1.00 94.69 190 ALA A N 1
ATOM 1454 C CA . ALA A 1 190 ? 8.748 -0.769 7.860 1.00 94.69 190 ALA A CA 1
ATOM 1455 C C . ALA A 1 190 ? 8.837 0.550 8.646 1.00 94.69 190 ALA A C 1
ATOM 1457 O O . ALA A 1 190 ? 8.124 1.510 8.362 1.00 94.69 190 ALA A O 1
ATOM 1458 N N . ASN A 1 191 ? 9.763 0.638 9.602 1.00 94.69 191 ASN A N 1
ATOM 1459 C CA . ASN A 1 191 ? 9.956 1.834 10.421 1.00 94.69 191 ASN A CA 1
ATOM 1460 C C . ASN A 1 191 ? 10.728 2.952 9.710 1.00 94.69 191 ASN A C 1
ATOM 1462 O O . ASN A 1 191 ? 10.606 4.115 10.091 1.00 94.69 191 ASN A O 1
ATOM 1466 N N . GLN A 1 192 ? 11.528 2.617 8.698 1.00 95.38 192 GLN A N 1
ATOM 1467 C CA . GLN A 1 192 ? 12.357 3.565 7.952 1.00 95.38 192 GLN A CA 1
ATOM 1468 C C . GLN A 1 192 ? 11.597 4.209 6.784 1.00 95.38 192 GLN A C 1
ATOM 1470 O O . GLN A 1 192 ? 11.804 5.391 6.496 1.00 95.38 192 GLN A O 1
ATOM 1475 N N . TRP A 1 193 ? 10.692 3.465 6.141 1.00 95.19 193 TRP A N 1
ATOM 1476 C CA . TRP A 1 193 ? 9.943 3.924 4.967 1.00 95.19 193 TRP A CA 1
ATOM 1477 C C . TRP A 1 193 ? 9.191 5.251 5.131 1.00 95.19 193 TRP A C 1
ATOM 1479 O O . TRP A 1 193 ? 9.329 6.092 4.241 1.00 95.19 193 TRP A O 1
ATOM 1489 N N . PRO A 1 194 ? 8.472 5.523 6.240 1.00 93.94 194 PRO A N 1
ATOM 1490 C CA . PRO A 1 194 ? 7.776 6.800 6.408 1.00 93.94 194 PRO A CA 1
ATOM 1491 C C . PRO A 1 194 ? 8.700 8.015 6.270 1.00 93.94 194 PRO A C 1
ATOM 1493 O O . PRO A 1 194 ? 8.342 9.005 5.636 1.00 93.94 194 PRO A O 1
ATOM 1496 N N . SER A 1 195 ? 9.921 7.932 6.806 1.00 92.88 195 SER A N 1
ATOM 1497 C CA . SER A 1 195 ? 10.909 9.012 6.709 1.00 92.88 195 SER A CA 1
ATOM 1498 C C . SER A 1 195 ? 11.435 9.189 5.285 1.00 92.88 195 SER A C 1
ATOM 1500 O O . SER A 1 195 ? 11.612 10.322 4.839 1.00 92.88 195 SER A O 1
ATOM 1502 N N . VAL A 1 196 ? 11.645 8.086 4.559 1.00 92.25 196 VAL A N 1
ATOM 1503 C CA . VAL A 1 196 ? 12.069 8.103 3.148 1.00 92.25 196 VAL A CA 1
ATOM 1504 C C . VAL A 1 196 ? 10.987 8.734 2.267 1.00 92.25 196 VAL A C 1
ATOM 1506 O O . VAL A 1 196 ? 11.281 9.559 1.402 1.00 92.25 196 VAL A O 1
ATOM 1509 N N . LEU A 1 197 ? 9.723 8.388 2.515 1.00 94.81 197 LEU A N 1
ATOM 1510 C CA . LEU A 1 197 ? 8.587 8.842 1.7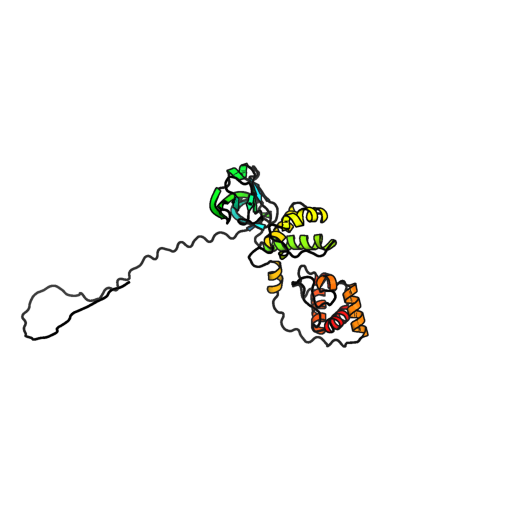18 1.00 94.81 197 LEU A CA 1
ATOM 1511 C C . LEU A 1 197 ? 8.133 10.263 2.041 1.00 94.81 197 LEU A C 1
ATOM 1513 O O . LEU A 1 197 ? 7.606 10.921 1.151 1.00 94.81 197 LEU A O 1
ATOM 1517 N N . LYS A 1 198 ? 8.374 10.761 3.261 1.00 90.81 198 LYS A N 1
ATOM 1518 C CA . LYS A 1 198 ? 7.842 12.037 3.777 1.00 90.81 198 LYS A CA 1
ATOM 1519 C C . LYS A 1 198 ? 7.881 13.200 2.780 1.00 90.81 198 LYS A C 1
ATOM 1521 O O . LYS A 1 198 ? 6.913 13.941 2.665 1.00 90.81 198 LYS A O 1
ATOM 1526 N N . ILE A 1 199 ? 9.009 13.391 2.095 1.00 89.75 199 ILE A N 1
ATOM 1527 C CA . ILE A 1 199 ? 9.173 14.471 1.106 1.00 89.75 199 ILE A CA 1
ATOM 1528 C C . ILE A 1 199 ? 8.842 13.973 -0.305 1.00 89.75 199 ILE A C 1
ATOM 1530 O O . ILE A 1 199 ? 8.347 14.735 -1.135 1.00 89.75 199 ILE A O 1
ATOM 1534 N N . MET A 1 200 ? 9.129 12.702 -0.595 1.00 92.06 200 MET A N 1
ATOM 1535 C CA . MET A 1 200 ? 8.959 12.142 -1.933 1.00 92.06 200 MET A CA 1
ATOM 1536 C C . MET A 1 200 ? 7.494 12.065 -2.334 1.00 92.06 200 MET A C 1
ATOM 1538 O O . MET A 1 200 ? 7.190 12.317 -3.493 1.00 92.06 200 MET A O 1
ATOM 1542 N N . THR A 1 201 ? 6.582 11.799 -1.400 1.00 94.19 201 THR A N 1
ATOM 1543 C CA . THR A 1 201 ? 5.161 11.700 -1.732 1.00 94.19 201 THR A CA 1
ATOM 1544 C C . THR A 1 201 ? 4.571 13.034 -2.177 1.00 94.19 201 THR A C 1
ATOM 1546 O O . THR A 1 201 ? 3.828 13.090 -3.154 1.00 94.19 201 THR A O 1
ATOM 1549 N N . VAL A 1 202 ? 4.990 14.125 -1.531 1.00 93.00 202 VAL A N 1
ATOM 1550 C CA . VAL A 1 202 ? 4.637 15.493 -1.930 1.00 93.00 202 VAL A CA 1
ATOM 1551 C C . VAL A 1 202 ? 5.260 15.838 -3.284 1.00 93.00 202 VAL A C 1
ATOM 1553 O O . VAL A 1 202 ? 4.575 16.351 -4.163 1.00 93.00 202 VAL A O 1
ATOM 1556 N N . ARG A 1 203 ? 6.544 15.516 -3.495 1.00 92.06 203 ARG A N 1
ATOM 1557 C CA . ARG A 1 203 ? 7.231 15.774 -4.778 1.00 92.06 203 ARG A CA 1
ATOM 1558 C C . ARG A 1 203 ? 6.651 14.970 -5.942 1.00 92.06 203 ARG A C 1
ATOM 1560 O O . ARG A 1 203 ? 6.643 15.457 -7.066 1.00 92.06 203 ARG A O 1
ATOM 1567 N N . ALA A 1 204 ? 6.167 13.764 -5.670 1.00 90.44 204 ALA A N 1
ATOM 1568 C CA . ALA A 1 204 ? 5.487 12.902 -6.629 1.00 90.44 204 ALA A CA 1
ATOM 1569 C C . ALA A 1 204 ? 4.023 13.323 -6.886 1.00 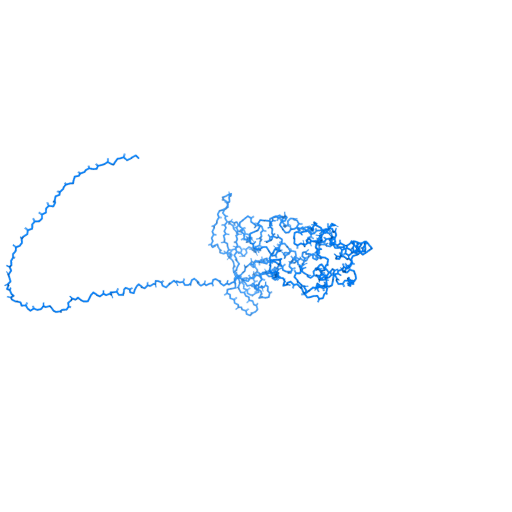90.44 204 ALA A C 1
ATOM 1571 O O . ALA A 1 204 ? 3.369 12.768 -7.775 1.00 90.44 204 ALA A O 1
ATOM 1572 N N . GLY A 1 205 ? 3.519 14.314 -6.138 1.00 92.88 205 GLY A N 1
ATOM 1573 C CA . GLY A 1 205 ? 2.177 14.869 -6.290 1.00 92.88 205 GLY A CA 1
ATOM 1574 C C . GLY A 1 205 ? 1.066 13.917 -5.849 1.00 92.88 205 GLY A C 1
ATOM 1575 O O . GLY A 1 205 ? 0.013 13.899 -6.483 1.00 92.88 205 GLY A O 1
ATOM 1576 N N . PHE A 1 206 ? 1.303 13.097 -4.821 1.00 94.88 206 PHE A N 1
ATOM 1577 C CA . PHE A 1 206 ? 0.265 12.227 -4.265 1.00 94.88 206 PHE A CA 1
ATOM 1578 C C . PHE A 1 206 ? -0.755 13.009 -3.430 1.00 94.88 206 PHE A C 1
ATOM 1580 O O . PHE A 1 206 ? -0.392 13.939 -2.705 1.00 94.88 206 PHE A O 1
ATOM 1587 N N . SER A 1 207 ? -2.018 12.570 -3.472 1.00 96.00 207 SER A N 1
ATOM 1588 C CA . SER A 1 207 ? -2.997 12.913 -2.432 1.00 96.00 207 SER A CA 1
ATOM 1589 C C . SER A 1 207 ? -2.619 12.268 -1.091 1.00 96.00 207 SER A C 1
ATOM 1591 O O . SER A 1 207 ? -1.714 11.430 -1.013 1.00 96.00 207 SER A O 1
ATOM 1593 N N . ARG A 1 208 ? -3.325 12.631 -0.015 1.00 94.25 208 ARG A N 1
ATOM 1594 C CA . ARG A 1 208 ? -3.109 12.037 1.312 1.00 94.25 208 ARG A CA 1
ATOM 1595 C C . ARG A 1 208 ? -3.377 10.528 1.303 1.00 94.25 208 ARG A C 1
ATOM 1597 O O . ARG A 1 208 ? -2.600 9.769 1.874 1.00 94.25 208 ARG A O 1
ATOM 1604 N N . GLU A 1 209 ? -4.435 10.108 0.625 1.00 94.44 209 GLU A N 1
ATOM 1605 C CA . GLU A 1 209 ? -4.893 8.722 0.510 1.00 94.44 209 GLU A CA 1
ATOM 1606 C C . GLU A 1 209 ? -3.902 7.905 -0.324 1.00 94.44 209 GLU A C 1
ATOM 1608 O O . GLU A 1 209 ? -3.441 6.853 0.110 1.00 94.44 209 GLU A O 1
ATOM 1613 N N . GLN A 1 210 ? -3.462 8.446 -1.465 1.00 95.94 210 GLN A N 1
ATOM 1614 C CA . GLN A 1 210 ? -2.444 7.810 -2.306 1.00 95.94 210 GLN A CA 1
ATOM 1615 C C . GLN A 1 210 ? -1.100 7.679 -1.580 1.00 95.94 210 GLN A C 1
ATOM 1617 O O . GLN A 1 210 ? -0.439 6.644 -1.661 1.00 95.94 210 GLN A O 1
ATOM 1622 N N . ALA A 1 211 ? -0.690 8.715 -0.841 1.00 96.69 211 ALA A N 1
ATOM 1623 C CA . ALA A 1 211 ? 0.520 8.662 -0.034 1.00 96.69 211 ALA A CA 1
ATOM 1624 C C . ALA A 1 211 ? 0.408 7.603 1.073 1.00 96.69 211 ALA A C 1
ATOM 1626 O O . ALA A 1 211 ? 1.389 6.905 1.334 1.00 96.69 211 ALA A O 1
ATOM 1627 N N . ALA A 1 212 ? -0.764 7.455 1.697 1.00 96.38 212 ALA A N 1
ATOM 1628 C CA . ALA A 1 212 ? -1.016 6.419 2.694 1.00 96.38 212 ALA A CA 1
ATOM 1629 C C . ALA A 1 212 ? -0.976 5.011 2.084 1.00 96.38 212 ALA A C 1
ATOM 1631 O O . ALA A 1 212 ? -0.319 4.147 2.653 1.00 96.38 212 ALA A O 1
ATOM 1632 N N . LEU A 1 213 ? -1.573 4.802 0.906 1.00 96.00 213 LEU A N 1
ATOM 1633 C CA . LEU A 1 213 ? -1.519 3.536 0.165 1.00 96.00 213 LEU A CA 1
ATOM 1634 C C . LEU A 1 213 ? -0.083 3.123 -0.173 1.00 96.00 213 LEU A C 1
ATOM 1636 O O . LEU A 1 213 ? 0.350 2.022 0.162 1.00 96.00 213 LEU A O 1
ATOM 1640 N N . VAL A 1 214 ? 0.689 4.027 -0.782 1.00 96.50 214 VAL A N 1
ATOM 1641 C CA . VAL A 1 214 ? 2.094 3.763 -1.134 1.00 96.50 214 VAL A CA 1
ATOM 1642 C C . VAL A 1 214 ? 2.947 3.550 0.118 1.00 96.50 214 VAL A C 1
ATOM 1644 O O . VAL A 1 214 ? 3.845 2.708 0.122 1.00 96.50 214 VAL A O 1
ATOM 1647 N N . THR A 1 215 ? 2.664 4.280 1.200 1.00 96.94 215 THR A N 1
ATOM 1648 C CA . THR A 1 215 ? 3.346 4.066 2.481 1.00 96.94 215 THR A CA 1
ATOM 1649 C C . THR A 1 215 ? 3.017 2.690 3.047 1.00 96.94 215 THR A C 1
ATOM 1651 O O . THR A 1 215 ? 3.944 1.970 3.406 1.00 96.94 215 THR A O 1
ATOM 1654 N N . ALA A 1 216 ? 1.743 2.289 3.062 1.00 96.31 216 ALA A N 1
ATOM 1655 C CA . ALA A 1 216 ? 1.318 0.971 3.516 1.00 96.31 216 ALA A CA 1
ATOM 1656 C C . ALA A 1 216 ? 2.012 -0.130 2.707 1.00 96.31 216 ALA A C 1
ATOM 1658 O O . ALA A 1 216 ? 2.673 -0.974 3.303 1.00 96.31 216 ALA A O 1
ATOM 1659 N N . LEU A 1 217 ? 1.988 -0.063 1.373 1.00 95.19 217 LEU A N 1
ATOM 1660 C CA . LEU A 1 217 ? 2.698 -1.009 0.508 1.00 95.19 217 LEU A CA 1
ATOM 1661 C C . LEU A 1 217 ? 4.169 -1.157 0.923 1.00 95.19 217 LEU A C 1
ATOM 1663 O O . LE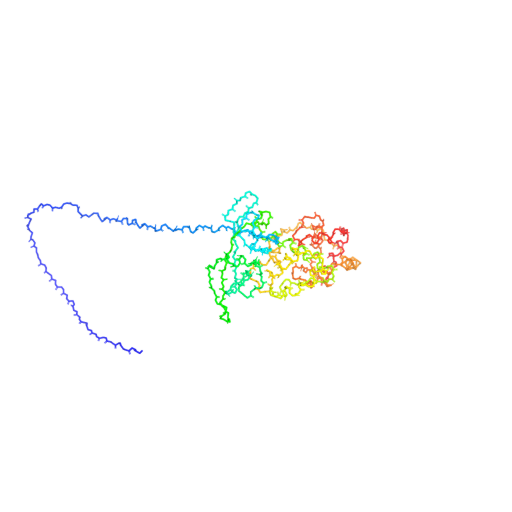U A 1 217 ? 4.641 -2.247 1.228 1.00 95.19 217 LEU A O 1
ATOM 1667 N N . LEU A 1 218 ? 4.920 -0.059 0.986 1.00 95.44 218 LEU A N 1
ATOM 1668 C CA . LEU A 1 218 ? 6.349 -0.155 1.283 1.00 95.44 218 LEU A CA 1
ATOM 1669 C C . LEU A 1 218 ? 6.619 -0.612 2.719 1.00 95.44 218 LEU A C 1
ATOM 1671 O O . LEU A 1 218 ? 7.598 -1.312 2.966 1.00 95.44 218 LEU A O 1
ATOM 1675 N N . GLN A 1 219 ? 5.737 -0.281 3.660 1.00 95.56 219 GLN A N 1
ATOM 1676 C CA . GLN A 1 219 ? 5.844 -0.756 5.029 1.00 95.56 219 GLN A CA 1
ATOM 1677 C C . GLN A 1 219 ? 5.545 -2.251 5.169 1.00 95.56 219 GLN A C 1
ATOM 1679 O O . GLN A 1 219 ? 6.344 -2.938 5.796 1.00 95.56 219 GLN A O 1
ATOM 1684 N N . TYR A 1 220 ? 4.457 -2.755 4.576 1.00 94.50 220 TYR A N 1
ATOM 1685 C CA . TYR A 1 220 ? 4.055 -4.171 4.606 1.00 94.50 220 TYR A CA 1
ATOM 1686 C C . TYR A 1 220 ? 4.986 -5.081 3.787 1.00 94.50 220 TYR A C 1
ATOM 1688 O O . TYR A 1 220 ? 5.057 -6.279 4.052 1.00 94.50 220 TYR A O 1
ATOM 1696 N N . HIS A 1 221 ? 5.763 -4.504 2.867 1.00 93.00 221 HIS A N 1
ATOM 1697 C CA . HIS A 1 221 ? 6.785 -5.194 2.073 1.00 93.00 221 HIS A CA 1
ATOM 1698 C C . HIS A 1 221 ? 8.221 -4.768 2.447 1.00 93.00 221 HIS A C 1
ATOM 1700 O O . HIS A 1 221 ? 9.171 -4.972 1.683 1.00 93.00 221 HIS A O 1
ATOM 1706 N N . GLY A 1 222 ? 8.387 -4.173 3.635 1.00 92.62 222 GLY A N 1
ATOM 1707 C CA . GLY A 1 222 ? 9.677 -3.788 4.204 1.00 92.62 222 GLY A CA 1
ATOM 1708 C C . GLY A 1 222 ? 10.567 -4.990 4.529 1.00 92.62 222 GLY A C 1
ATOM 1709 O O . GLY A 1 222 ? 10.104 -6.121 4.663 1.00 92.62 222 GLY A O 1
ATOM 1710 N N . ARG A 1 223 ? 11.873 -4.754 4.697 1.00 91.94 223 ARG A N 1
ATOM 1711 C CA . ARG A 1 223 ? 12.876 -5.813 4.942 1.00 91.94 223 ARG A CA 1
ATOM 1712 C C . ARG A 1 223 ? 12.553 -6.726 6.131 1.00 91.94 223 ARG A C 1
ATOM 1714 O O . ARG A 1 223 ? 12.935 -7.889 6.137 1.00 91.94 223 ARG A O 1
ATOM 1721 N N . ASP A 1 224 ? 11.932 -6.162 7.156 1.00 92.38 224 ASP A N 1
ATOM 1722 C CA . ASP A 1 224 ? 11.596 -6.787 8.435 1.00 92.38 224 ASP A CA 1
ATOM 1723 C C . ASP A 1 224 ? 10.187 -7.399 8.468 1.00 92.38 224 ASP A C 1
ATOM 1725 O O . ASP A 1 224 ? 9.780 -7.944 9.496 1.00 92.38 224 ASP A O 1
ATOM 1729 N N . GLN A 1 225 ? 9.449 -7.345 7.357 1.00 90.69 225 GLN A N 1
ATOM 1730 C CA . GLN A 1 225 ? 8.134 -7.964 7.254 1.00 90.69 225 GLN A CA 1
ATOM 1731 C C . GLN A 1 225 ? 8.236 -9.449 6.906 1.00 90.69 225 GLN A C 1
ATOM 1733 O O . GLN A 1 225 ? 9.036 -9.870 6.069 1.00 90.69 225 GLN A O 1
ATOM 1738 N N . LYS A 1 226 ? 7.407 -10.250 7.582 1.00 79.94 226 LYS A N 1
ATOM 1739 C CA . LYS A 1 226 ? 7.313 -11.705 7.420 1.00 79.94 226 LYS A CA 1
ATOM 1740 C C . LYS A 1 226 ? 6.048 -12.047 6.628 1.00 79.94 226 LYS A C 1
ATOM 1742 O O . LYS A 1 226 ? 4.998 -11.478 6.910 1.00 79.94 226 LYS A O 1
ATOM 1747 N N . GLY A 1 227 ? 6.142 -12.994 5.696 1.00 68.00 227 GLY A N 1
ATOM 1748 C CA . GLY A 1 227 ? 5.027 -13.445 4.854 1.00 68.00 227 GLY A CA 1
ATOM 1749 C C . GLY A 1 227 ? 5.424 -13.577 3.384 1.00 68.00 227 GLY A C 1
ATOM 1750 O O . GLY A 1 227 ? 6.546 -13.224 3.008 1.00 68.00 227 GLY A O 1
ATOM 1751 N N . GLU A 1 228 ? 4.517 -14.102 2.561 1.00 59.06 228 GLU A N 1
ATOM 1752 C CA . GLU A 1 228 ? 4.715 -14.150 1.113 1.00 59.06 228 GLU A CA 1
ATOM 1753 C C . GLU A 1 228 ? 4.706 -12.727 0.544 1.00 59.06 228 GLU A C 1
ATOM 1755 O O . GLU A 1 228 ? 3.742 -11.976 0.698 1.00 59.06 228 GLU A O 1
ATOM 1760 N N . ASP A 1 229 ? 5.801 -12.332 -0.099 1.00 69.94 229 ASP A N 1
ATOM 1761 C CA . ASP A 1 229 ? 5.934 -10.984 -0.636 1.00 69.94 229 ASP A CA 1
ATOM 1762 C C . ASP A 1 229 ? 5.147 -10.862 -1.943 1.00 69.94 229 ASP A C 1
ATOM 1764 O O . ASP A 1 229 ? 5.351 -11.635 -2.878 1.00 69.94 229 ASP A O 1
ATOM 1768 N N . PHE A 1 230 ? 4.243 -9.883 -2.006 1.00 78.12 230 PHE A N 1
ATOM 1769 C CA . PHE A 1 230 ? 3.451 -9.549 -3.195 1.00 78.12 230 PHE A CA 1
ATOM 1770 C C . PHE A 1 230 ? 4.338 -9.414 -4.444 1.00 78.12 230 PHE A C 1
ATOM 1772 O O . PHE A 1 230 ? 4.015 -9.930 -5.516 1.00 78.12 230 PHE A O 1
ATOM 1779 N N . PHE A 1 231 ? 5.525 -8.819 -4.280 1.00 70.19 231 PHE A N 1
ATOM 1780 C CA . PHE A 1 231 ? 6.491 -8.647 -5.365 1.00 70.19 231 PHE A CA 1
ATOM 1781 C C . PHE A 1 231 ? 7.209 -9.941 -5.788 1.00 70.19 231 PHE A C 1
ATOM 1783 O O . PHE A 1 231 ? 7.826 -9.957 -6.850 1.00 70.19 231 PHE A O 1
ATOM 1790 N N . THR A 1 232 ? 7.159 -11.016 -4.991 1.00 65.25 232 THR A N 1
ATOM 1791 C CA . THR A 1 232 ? 7.733 -12.327 -5.352 1.00 65.25 232 THR A CA 1
ATOM 1792 C C . THR A 1 232 ? 6.673 -13.341 -5.776 1.00 65.25 232 THR A C 1
ATOM 1794 O O . THR A 1 232 ? 6.943 -14.136 -6.669 1.00 65.25 232 THR A O 1
ATOM 1797 N N . ARG A 1 233 ? 5.456 -13.295 -5.213 1.00 61.56 233 ARG A N 1
ATOM 1798 C CA . ARG A 1 233 ? 4.351 -14.197 -5.595 1.00 61.56 233 ARG A CA 1
ATOM 1799 C C . ARG A 1 233 ? 3.916 -14.017 -7.040 1.00 61.56 233 ARG A C 1
ATOM 1801 O O . ARG A 1 233 ? 3.761 -14.999 -7.753 1.00 61.56 233 ARG A O 1
ATOM 1808 N N . THR A 1 234 ? 3.799 -12.768 -7.481 1.00 53.88 234 THR A N 1
ATOM 1809 C CA . THR A 1 234 ? 3.461 -12.427 -8.872 1.00 53.88 234 THR A CA 1
ATOM 1810 C C . THR A 1 234 ? 4.456 -13.006 -9.884 1.00 53.88 234 THR A C 1
ATOM 1812 O O . THR A 1 234 ? 4.079 -13.290 -11.018 1.00 53.88 234 THR A O 1
ATOM 1815 N N . ALA A 1 235 ? 5.710 -13.239 -9.478 1.00 47.25 235 ALA A N 1
ATOM 1816 C CA . ALA A 1 235 ? 6.720 -13.876 -10.318 1.00 47.25 235 ALA A CA 1
ATOM 1817 C C . ALA A 1 235 ? 6.631 -15.417 -10.323 1.00 47.25 235 ALA A C 1
ATOM 1819 O O . ALA A 1 235 ? 7.016 -16.038 -11.312 1.00 47.25 235 ALA A O 1
ATOM 1820 N N . GLU A 1 236 ? 6.131 -16.037 -9.248 1.00 37.22 236 GLU A N 1
ATOM 1821 C CA . GLU A 1 236 ? 6.158 -17.494 -9.035 1.00 37.22 236 GLU A CA 1
ATOM 1822 C C . GLU A 1 236 ? 4.846 -18.201 -9.421 1.00 37.22 236 GLU A C 1
ATOM 1824 O O . GLU A 1 236 ? 4.873 -19.343 -9.875 1.00 37.22 236 GLU A O 1
ATOM 1829 N N . THR A 1 237 ? 3.695 -17.522 -9.360 1.00 40.59 237 THR A N 1
ATOM 1830 C CA . THR A 1 237 ? 2.406 -18.059 -9.847 1.00 40.59 237 THR A CA 1
ATOM 1831 C C . THR A 1 237 ? 2.255 -18.008 -11.373 1.00 40.59 237 THR A C 1
ATOM 1833 O O . THR A 1 237 ? 1.254 -18.473 -11.923 1.00 40.59 237 THR A O 1
ATOM 1836 N N . ALA A 1 238 ? 3.254 -17.486 -12.088 1.00 42.78 238 ALA A N 1
ATOM 1837 C CA . ALA A 1 238 ? 3.341 -17.593 -13.535 1.00 42.78 238 ALA A CA 1
ATOM 1838 C C . ALA A 1 238 ? 3.675 -19.044 -13.932 1.00 42.78 238 ALA A C 1
ATOM 1840 O O . ALA A 1 238 ? 4.829 -19.464 -13.889 1.00 42.78 238 ALA A O 1
ATOM 1841 N N . ALA A 1 239 ? 2.657 -19.817 -14.324 1.00 36.72 239 ALA A N 1
ATOM 1842 C CA . ALA A 1 239 ? 2.810 -21.208 -14.752 1.00 36.72 239 ALA A CA 1
ATOM 1843 C C . ALA A 1 239 ? 3.941 -21.393 -15.795 1.00 36.72 239 ALA A C 1
ATOM 1845 O O . ALA A 1 239 ? 4.063 -20.574 -16.716 1.00 36.72 239 ALA A O 1
ATOM 1846 N N . PRO A 1 240 ? 4.735 -22.484 -15.725 1.00 40.75 240 PRO A N 1
ATOM 1847 C CA . PRO A 1 240 ? 5.695 -22.805 -16.771 1.00 40.75 240 PRO A CA 1
ATOM 1848 C C . PRO A 1 240 ? 4.932 -23.104 -18.065 1.00 40.75 240 PRO A C 1
ATOM 1850 O O . PRO A 1 240 ? 4.125 -24.031 -18.141 1.00 40.75 240 PRO A O 1
ATOM 1853 N N . THR A 1 241 ? 5.158 -22.287 -19.089 1.00 44.28 241 THR A N 1
ATOM 1854 C CA . THR A 1 241 ? 4.535 -22.469 -20.402 1.00 44.28 241 THR A CA 1
ATOM 1855 C C . THR A 1 241 ? 5.063 -23.759 -21.049 1.00 44.28 241 THR A C 1
ATOM 1857 O O . THR A 1 241 ? 6.275 -23.992 -21.006 1.00 44.28 241 THR A O 1
ATOM 1860 N N . PRO A 1 242 ? 4.206 -24.605 -21.659 1.00 40.22 242 PRO A N 1
ATOM 1861 C CA . PRO A 1 242 ? 4.666 -25.756 -22.433 1.00 40.22 242 PRO A CA 1
ATOM 1862 C C . PRO A 1 242 ? 5.626 -25.309 -23.543 1.00 40.22 242 PRO A C 1
ATOM 1864 O O . PRO A 1 242 ? 5.485 -24.214 -24.092 1.00 40.22 242 PRO A O 1
ATOM 1867 N N . ALA A 1 243 ? 6.609 -26.160 -23.859 1.00 37.44 243 ALA A N 1
ATOM 1868 C CA . ALA A 1 243 ? 7.625 -25.875 -24.867 1.00 37.44 243 ALA A CA 1
ATOM 1869 C C . ALA A 1 243 ? 6.964 -25.411 -26.186 1.00 37.44 243 ALA A C 1
ATOM 1871 O O . ALA A 1 243 ? 6.120 -26.136 -26.723 1.00 37.44 243 ALA A O 1
ATOM 1872 N N . PRO A 1 244 ? 7.301 -24.211 -26.698 1.00 48.31 244 PRO A N 1
ATOM 1873 C CA . PRO A 1 244 ? 6.654 -23.683 -27.885 1.00 48.31 244 PRO A CA 1
ATOM 1874 C C . PRO A 1 244 ? 6.988 -24.490 -29.148 1.00 48.31 244 PRO A C 1
ATOM 1876 O O . PRO A 1 244 ? 8.064 -25.088 -29.228 1.00 48.31 244 PRO A O 1
ATOM 1879 N N . PRO A 1 245 ? 6.106 -24.466 -30.166 1.00 49.12 245 PRO A N 1
ATOM 1880 C CA . PRO A 1 245 ? 6.429 -24.985 -31.491 1.00 49.12 245 PRO A CA 1
ATOM 1881 C C . PRO A 1 245 ? 7.680 -24.291 -32.047 1.00 49.12 245 PRO A C 1
ATOM 1883 O O . PRO A 1 245 ? 7.909 -23.108 -31.790 1.00 49.12 245 PRO A O 1
ATOM 1886 N N . ALA A 1 246 ? 8.493 -25.037 -32.799 1.00 50.47 246 ALA A N 1
ATOM 1887 C CA . ALA A 1 246 ? 9.764 -24.556 -33.328 1.00 50.47 246 ALA A CA 1
ATOM 1888 C C . ALA A 1 246 ? 9.564 -23.307 -34.203 1.00 50.47 246 ALA A C 1
ATOM 1890 O O . ALA A 1 246 ? 8.965 -23.369 -35.277 1.00 50.47 246 ALA A O 1
ATOM 1891 N N . ILE A 1 247 ? 10.078 -22.174 -33.729 1.00 59.69 247 ILE A N 1
ATOM 1892 C CA . ILE A 1 247 ? 10.160 -20.931 -34.494 1.00 59.69 247 ILE A CA 1
ATOM 1893 C C . ILE A 1 247 ? 11.323 -21.061 -35.486 1.00 59.69 247 ILE A C 1
ATOM 1895 O O . ILE A 1 247 ? 12.359 -21.629 -35.123 1.00 59.69 247 ILE A O 1
ATOM 1899 N N . PRO A 1 248 ? 11.180 -20.567 -36.731 1.00 71.94 248 PRO A N 1
ATOM 1900 C CA . PRO A 1 248 ? 12.269 -20.559 -37.698 1.00 71.94 248 PRO A CA 1
ATOM 1901 C C . PRO A 1 248 ? 13.525 -19.914 -37.110 1.00 71.94 248 PRO A C 1
ATOM 1903 O O . PRO A 1 248 ? 13.459 -18.844 -36.506 1.00 71.94 248 PRO A O 1
ATOM 1906 N N . LYS A 1 249 ? 14.670 -20.572 -37.301 1.00 81.00 249 LYS A N 1
ATOM 1907 C CA . LYS A 1 249 ? 15.955 -20.109 -36.778 1.00 81.00 249 LYS A CA 1
ATOM 1908 C C . LYS A 1 249 ? 16.289 -18.718 -37.323 1.00 81.00 249 LYS A C 1
ATOM 1910 O O . LYS A 1 249 ? 16.209 -18.499 -38.533 1.00 81.00 249 LYS A O 1
ATOM 1915 N N . ILE A 1 250 ? 16.702 -17.802 -36.453 1.00 86.44 250 ILE A N 1
ATOM 1916 C CA . ILE A 1 250 ? 17.120 -16.456 -36.844 1.00 86.44 250 ILE A CA 1
ATOM 1917 C C . ILE A 1 250 ? 18.519 -16.557 -37.459 1.00 86.44 250 ILE A C 1
ATOM 1919 O O . ILE A 1 250 ? 19.494 -16.913 -36.793 1.00 86.44 250 ILE A O 1
ATOM 1923 N N . ALA A 1 251 ? 18.620 -16.273 -38.759 1.00 85.38 251 ALA A N 1
ATOM 1924 C CA . ALA A 1 251 ? 19.898 -16.189 -39.451 1.00 85.38 251 ALA A CA 1
ATOM 1925 C C . ALA A 1 251 ? 20.622 -14.906 -39.022 1.00 85.38 251 ALA A C 1
ATOM 1927 O O . ALA A 1 251 ? 20.170 -13.797 -39.294 1.00 85.38 251 ALA A O 1
ATOM 1928 N N . GLY A 1 252 ? 21.731 -15.079 -38.313 1.00 87.06 252 GLY A N 1
ATOM 1929 C CA . GLY A 1 252 ? 22.516 -13.987 -37.762 1.00 87.06 252 GLY A CA 1
ATOM 1930 C C . GLY A 1 252 ? 23.449 -13.308 -38.761 1.00 87.06 252 GLY A C 1
ATOM 1931 O O . GLY A 1 252 ? 23.985 -13.966 -39.652 1.00 87.06 252 GLY A O 1
ATOM 1932 N N . SER A 1 253 ? 23.712 -12.016 -38.556 1.00 93.88 253 SER A N 1
ATOM 1933 C CA . SER A 1 253 ? 24.808 -11.289 -39.208 1.00 93.88 253 SER A CA 1
ATOM 1934 C C . SER A 1 253 ? 25.400 -10.222 -38.271 1.00 93.88 253 SER A C 1
ATOM 1936 O O . SER A 1 253 ? 24.715 -9.781 -37.341 1.00 93.88 253 SER A O 1
ATOM 1938 N N . PRO A 1 254 ? 26.654 -9.779 -38.482 1.00 94.56 254 PRO A N 1
ATOM 1939 C CA . PRO A 1 254 ? 27.236 -8.675 -37.716 1.00 94.56 254 PRO A CA 1
ATOM 1940 C C . PRO A 1 254 ? 26.396 -7.392 -37.771 1.00 94.56 254 PRO A C 1
ATOM 1942 O O . PRO A 1 254 ? 26.263 -6.696 -36.766 1.00 94.56 254 PRO A O 1
ATOM 1945 N N . GLU A 1 255 ? 25.785 -7.103 -38.919 1.00 96.00 255 GLU A N 1
ATOM 1946 C CA . GLU A 1 255 ? 24.913 -5.944 -39.122 1.00 96.00 255 GLU A CA 1
ATOM 1947 C C . GLU A 1 255 ? 23.637 -6.067 -38.285 1.00 96.00 255 GLU A C 1
ATOM 1949 O O . GLU A 1 255 ? 23.246 -5.112 -37.615 1.00 96.00 255 GLU A O 1
ATOM 1954 N N . LEU A 1 256 ? 23.031 -7.259 -38.257 1.00 94.56 256 LEU A N 1
ATOM 1955 C CA . LEU A 1 256 ? 21.848 -7.540 -37.446 1.00 94.56 256 LEU A CA 1
ATOM 1956 C C . LEU A 1 256 ? 22.153 -7.416 -35.946 1.00 94.56 256 LEU A C 1
ATOM 1958 O O . LEU A 1 256 ? 21.352 -6.866 -35.192 1.00 94.56 256 LEU A O 1
ATOM 1962 N N . ALA A 1 257 ? 23.327 -7.884 -35.507 1.00 95.12 257 ALA A N 1
ATOM 1963 C CA . ALA A 1 257 ? 23.772 -7.718 -34.125 1.00 95.12 257 ALA A CA 1
ATOM 1964 C C . ALA A 1 257 ? 23.997 -6.238 -33.775 1.00 95.12 257 ALA A C 1
ATOM 1966 O O . ALA A 1 257 ? 23.556 -5.783 -32.721 1.00 95.12 257 ALA A O 1
ATOM 1967 N N . ALA A 1 258 ? 24.641 -5.468 -34.655 1.00 96.19 258 ALA A N 1
ATOM 1968 C CA . ALA A 1 258 ? 24.850 -4.036 -34.446 1.00 96.19 258 ALA A CA 1
ATOM 1969 C C . ALA A 1 258 ? 23.517 -3.272 -34.367 1.00 96.19 258 ALA A C 1
ATOM 1971 O O . ALA A 1 258 ? 23.329 -2.451 -33.466 1.00 96.19 258 ALA A O 1
ATOM 1972 N N . GLN A 1 259 ? 22.570 -3.589 -35.256 1.00 97.06 259 GLN A N 1
ATOM 1973 C CA . GLN A 1 259 ? 21.212 -3.047 -35.220 1.00 97.06 259 GLN A CA 1
ATOM 1974 C C . GLN A 1 259 ? 20.507 -3.402 -33.906 1.00 97.06 259 GLN A C 1
ATOM 1976 O O . GLN A 1 259 ? 19.931 -2.526 -33.266 1.00 97.06 259 GLN A O 1
ATOM 1981 N N . GLY A 1 260 ? 20.586 -4.662 -33.471 1.00 96.62 260 GLY A N 1
ATOM 1982 C CA . GLY A 1 260 ? 19.971 -5.125 -32.230 1.00 96.62 260 GLY A CA 1
ATOM 1983 C C . GLY A 1 260 ? 20.494 -4.406 -30.990 1.00 96.62 260 GLY A C 1
ATOM 1984 O O . GLY A 1 260 ? 19.700 -3.975 -30.157 1.00 96.62 260 GLY A O 1
ATOM 1985 N N . GLY A 1 261 ? 21.811 -4.209 -30.892 1.00 96.19 261 GLY A N 1
ATOM 1986 C CA . GLY A 1 261 ? 22.418 -3.455 -29.793 1.00 96.19 261 GLY A CA 1
ATOM 1987 C C . GLY A 1 261 ? 22.011 -1.980 -29.792 1.00 96.19 261 GLY A C 1
ATOM 1988 O O . GLY A 1 261 ? 21.692 -1.426 -28.738 1.00 96.19 261 GLY A O 1
ATOM 1989 N N . ALA A 1 262 ? 21.950 -1.353 -30.971 1.00 96.69 262 ALA A N 1
ATOM 1990 C CA . ALA A 1 262 ? 21.475 0.022 -31.106 1.00 96.69 262 ALA A CA 1
ATOM 1991 C C . ALA A 1 262 ? 20.003 0.161 -30.688 1.00 96.69 262 ALA A C 1
ATOM 1993 O O . ALA A 1 262 ? 19.672 1.070 -29.929 1.00 96.69 262 ALA A O 1
ATOM 1994 N N . LEU A 1 263 ? 19.144 -0.769 -31.117 1.00 96.94 263 LEU A N 1
ATOM 1995 C CA . LEU A 1 263 ? 17.728 -0.801 -30.755 1.00 96.94 263 LEU A CA 1
ATOM 1996 C C . LEU A 1 263 ? 17.513 -1.052 -29.261 1.00 96.94 263 LEU A C 1
ATOM 1998 O O . LEU A 1 263 ? 16.701 -0.368 -28.644 1.00 96.94 263 LEU A O 1
ATOM 2002 N N . PHE A 1 264 ? 18.260 -1.981 -28.659 1.00 95.81 264 PHE A N 1
ATOM 2003 C CA . PHE A 1 264 ? 18.204 -2.243 -27.219 1.00 95.81 264 PHE A CA 1
ATOM 2004 C C . PHE A 1 264 ? 18.536 -0.986 -26.402 1.00 95.81 264 PHE A C 1
ATOM 2006 O O . PHE A 1 264 ? 17.884 -0.690 -25.395 1.00 95.81 264 PHE A O 1
ATOM 2013 N N . ALA A 1 265 ? 19.526 -0.213 -26.858 1.00 92.38 265 ALA A N 1
ATOM 2014 C CA . ALA A 1 265 ? 19.868 1.067 -26.258 1.00 92.38 265 ALA A CA 1
ATOM 2015 C C . ALA A 1 265 ? 18.779 2.127 -26.501 1.00 92.38 265 ALA A C 1
ATOM 2017 O O . ALA A 1 265 ? 18.301 2.745 -25.553 1.00 92.38 265 ALA A O 1
ATOM 2018 N N . SER A 1 266 ? 18.340 2.333 -27.745 1.00 91.69 266 SER A N 1
ATOM 2019 C CA . SER A 1 266 ? 17.388 3.402 -28.079 1.00 91.69 266 SER A CA 1
ATOM 2020 C C . SER A 1 266 ? 15.983 3.163 -27.526 1.00 91.69 266 SER A C 1
ATOM 2022 O O . SER A 1 266 ? 15.302 4.118 -27.166 1.00 91.69 266 SER A O 1
ATOM 2024 N N . ALA A 1 267 ? 15.555 1.903 -27.420 1.00 90.19 267 ALA A N 1
ATOM 2025 C CA . ALA A 1 267 ? 14.295 1.511 -26.790 1.00 90.19 267 ALA A CA 1
ATOM 2026 C C . ALA A 1 267 ? 14.389 1.465 -25.254 1.00 90.19 267 ALA A C 1
ATOM 2028 O O . ALA A 1 267 ? 13.437 1.067 -24.586 1.00 90.19 267 ALA A O 1
ATOM 2029 N N . ASN A 1 268 ? 15.526 1.882 -24.682 1.00 90.56 268 ASN A N 1
ATOM 2030 C CA . ASN A 1 268 ? 15.749 1.987 -23.243 1.00 90.56 268 ASN A CA 1
ATOM 2031 C C . ASN A 1 268 ? 15.556 0.652 -22.491 1.00 90.56 268 ASN A C 1
ATOM 2033 O O . ASN A 1 268 ? 15.226 0.634 -21.305 1.00 90.56 268 ASN A O 1
ATOM 2037 N N . CYS A 1 269 ? 15.790 -0.485 -23.157 1.00 93.69 269 CYS A N 1
ATOM 2038 C CA . CYS A 1 269 ? 15.614 -1.819 -22.573 1.00 93.69 269 CYS A CA 1
ATOM 2039 C C . CYS A 1 269 ? 16.543 -2.038 -21.366 1.00 93.69 269 CYS A C 1
ATOM 2041 O O . CYS A 1 269 ? 16.185 -2.704 -20.387 1.00 93.69 269 CYS A O 1
ATOM 2043 N N . PHE A 1 270 ? 17.725 -1.414 -21.404 1.00 93.31 270 PHE A N 1
ATOM 2044 C CA . PHE A 1 270 ? 18.704 -1.448 -20.321 1.00 93.31 270 PHE A CA 1
ATOM 2045 C C . PHE A 1 270 ? 18.185 -0.854 -19.007 1.00 93.31 270 PHE A C 1
ATOM 2047 O O . PHE A 1 270 ? 18.709 -1.197 -17.946 1.00 93.31 270 PHE A O 1
ATOM 2054 N N . ALA A 1 271 ? 17.162 0.010 -19.048 1.00 88.69 271 ALA A N 1
ATOM 2055 C CA . ALA A 1 271 ? 16.607 0.627 -17.849 1.00 88.69 271 ALA A CA 1
ATOM 2056 C C . ALA A 1 271 ? 16.028 -0.407 -16.878 1.00 88.69 271 ALA A C 1
ATOM 2058 O O . ALA A 1 271 ? 16.050 -0.172 -15.675 1.00 88.69 271 ALA A O 1
ATOM 2059 N N . CYS A 1 272 ? 15.558 -1.554 -17.384 1.00 90.25 272 CYS A N 1
ATOM 2060 C CA . CYS A 1 272 ? 15.079 -2.668 -16.562 1.00 90.25 272 CYS A CA 1
ATOM 2061 C C . CYS A 1 272 ? 16.041 -3.869 -16.602 1.00 90.25 272 CYS A C 1
ATOM 2063 O O . CYS A 1 272 ? 16.379 -4.440 -15.561 1.00 90.25 272 CYS A O 1
ATOM 2065 N N . HIS A 1 273 ? 16.542 -4.222 -17.789 1.00 93.62 273 HIS A N 1
ATOM 2066 C CA . HIS A 1 273 ? 17.322 -5.448 -17.996 1.00 93.62 273 HIS A CA 1
ATOM 2067 C C . HIS A 1 273 ? 18.836 -5.292 -17.787 1.00 93.62 273 HIS A C 1
ATOM 2069 O O . HIS A 1 273 ? 19.556 -6.287 -17.840 1.00 93.62 273 HIS A O 1
ATOM 2075 N N . GLY A 1 274 ? 19.316 -4.080 -17.486 1.00 90.75 274 GLY A N 1
ATOM 2076 C CA . GLY A 1 274 ? 20.737 -3.781 -17.295 1.00 90.75 274 GLY A CA 1
ATOM 2077 C C . GLY A 1 274 ? 21.454 -3.424 -18.599 1.00 90.75 274 GLY A C 1
ATOM 2078 O O . GLY A 1 274 ? 21.019 -3.808 -19.683 1.00 90.75 274 GLY A O 1
ATOM 2079 N N . GLN A 1 275 ? 22.561 -2.677 -18.502 1.00 89.50 275 GLN A N 1
ATOM 2080 C CA . GLN A 1 275 ? 23.331 -2.225 -19.677 1.00 89.50 275 GLN A CA 1
ATOM 2081 C C . GLN A 1 275 ? 23.904 -3.380 -20.501 1.00 89.50 275 GLN A C 1
ATOM 2083 O O . GLN A 1 275 ? 23.976 -3.287 -21.720 1.00 89.50 275 GLN A O 1
ATOM 2088 N N . ASP A 1 276 ? 24.285 -4.463 -19.831 1.00 85.50 276 ASP A N 1
ATOM 2089 C CA . ASP A 1 276 ? 24.831 -5.678 -20.433 1.00 85.50 276 ASP A CA 1
ATOM 2090 C C . ASP A 1 276 ? 23.755 -6.743 -20.695 1.00 85.50 276 ASP A C 1
ATOM 2092 O O . ASP A 1 276 ? 24.080 -7.862 -21.083 1.00 85.50 276 ASP A O 1
ATOM 2096 N N . ALA A 1 277 ? 22.483 -6.439 -20.402 1.00 92.69 277 ALA A N 1
ATOM 2097 C CA . ALA A 1 277 ? 21.365 -7.384 -20.387 1.00 92.69 277 ALA A CA 1
ATOM 2098 C C . ALA A 1 277 ? 21.576 -8.632 -19.489 1.00 92.69 277 ALA A C 1
ATOM 2100 O O . ALA A 1 277 ? 20.766 -9.568 -19.497 1.00 92.69 277 ALA A O 1
ATOM 2101 N N . LYS A 1 278 ? 22.666 -8.661 -18.712 1.00 92.56 278 LYS A N 1
ATOM 2102 C CA . LYS A 1 278 ? 23.133 -9.775 -17.879 1.00 92.56 278 LYS A CA 1
ATOM 2103 C C . LYS A 1 278 ? 22.879 -9.509 -16.403 1.00 92.56 278 LYS A C 1
ATOM 2105 O O . LYS A 1 278 ? 22.628 -10.463 -15.665 1.00 92.56 278 LYS A O 1
ATOM 2110 N N . THR A 1 279 ? 22.908 -8.240 -16.002 1.00 89.69 279 THR A N 1
ATOM 2111 C CA . THR A 1 279 ? 22.707 -7.780 -14.627 1.00 89.69 279 THR A CA 1
ATOM 2112 C C . THR A 1 279 ? 21.495 -6.842 -14.556 1.00 89.69 279 THR A C 1
ATOM 2114 O O . THR A 1 279 ? 21.653 -5.622 -14.646 1.00 89.69 279 THR A O 1
ATOM 2117 N N . PRO A 1 280 ? 20.272 -7.378 -14.389 1.00 88.00 280 PRO A N 1
ATOM 2118 C CA . PRO A 1 280 ? 19.066 -6.561 -14.298 1.00 88.00 280 PRO A CA 1
ATOM 2119 C C . PRO A 1 280 ? 19.095 -5.614 -13.094 1.00 88.00 280 PRO A C 1
ATOM 2121 O O . PRO A 1 280 ? 19.672 -5.928 -12.048 1.00 88.00 280 PRO A O 1
ATOM 2124 N N . ILE A 1 281 ? 18.423 -4.462 -13.195 1.00 84.31 281 ILE A N 1
ATOM 2125 C CA . ILE A 1 281 ? 18.447 -3.456 -12.113 1.00 84.31 281 ILE A CA 1
ATOM 2126 C C . ILE A 1 281 ? 17.702 -3.924 -10.851 1.00 84.31 281 ILE A C 1
ATOM 2128 O O . ILE A 1 281 ? 17.930 -3.407 -9.751 1.00 84.31 281 ILE A O 1
ATOM 2132 N N . MET A 1 282 ? 16.818 -4.916 -10.992 1.00 70.44 282 MET A N 1
ATOM 2133 C CA . MET A 1 282 ? 16.088 -5.567 -9.908 1.00 70.44 282 MET A CA 1
ATOM 2134 C C . MET A 1 282 ? 15.988 -7.078 -10.166 1.00 70.44 282 MET A C 1
ATOM 2136 O O . MET A 1 282 ? 15.800 -7.459 -11.317 1.00 70.44 282 MET A O 1
ATOM 2140 N N . PRO A 1 283 ? 16.031 -7.935 -9.125 1.00 74.81 283 PRO A N 1
ATOM 2141 C CA . PRO A 1 283 ? 15.938 -9.393 -9.285 1.00 74.81 283 PRO A CA 1
ATOM 2142 C C . PRO A 1 283 ? 14.648 -9.897 -9.946 1.00 74.81 283 PRO A C 1
ATOM 2144 O O . PRO A 1 283 ? 14.642 -10.994 -10.489 1.00 74.81 283 PRO A O 1
ATOM 2147 N N . VAL A 1 284 ? 13.567 -9.109 -9.892 1.00 76.69 284 VAL A N 1
ATOM 2148 C CA . VAL A 1 284 ? 12.288 -9.427 -10.549 1.00 76.69 284 VAL A CA 1
ATOM 2149 C C . VAL A 1 284 ? 12.380 -9.343 -12.076 1.00 76.69 284 VAL A C 1
ATOM 2151 O O . VAL A 1 284 ? 11.629 -10.012 -12.779 1.00 76.69 284 VAL A O 1
ATOM 2154 N N . TYR A 1 285 ? 13.310 -8.544 -12.611 1.00 83.38 285 TYR A N 1
ATOM 2155 C CA . TYR A 1 285 ? 13.506 -8.449 -14.051 1.00 83.38 285 TYR A CA 1
ATOM 2156 C C . TYR A 1 285 ? 14.373 -9.608 -14.540 1.00 83.38 285 TYR A C 1
ATOM 2158 O O . TYR A 1 285 ? 15.428 -9.879 -13.959 1.00 83.38 285 TYR A O 1
ATOM 2166 N N . PRO A 1 286 ? 13.975 -10.284 -15.627 1.00 87.50 286 PRO A N 1
ATOM 2167 C CA . PRO A 1 286 ? 14.733 -11.410 -16.133 1.00 87.50 286 PRO A CA 1
ATOM 2168 C C . PRO A 1 286 ? 16.050 -10.947 -16.760 1.00 87.50 286 PRO A C 1
ATOM 2170 O O . PRO A 1 286 ? 16.120 -9.917 -17.440 1.00 87.50 286 PRO A O 1
ATOM 2173 N N . LYS A 1 287 ? 17.084 -11.771 -16.576 1.00 91.81 287 LYS A N 1
ATOM 2174 C CA . LYS A 1 287 ? 18.315 -11.720 -17.364 1.00 91.81 287 LYS A CA 1
ATOM 2175 C C . LYS A 1 287 ? 18.005 -12.132 -18.807 1.00 91.81 287 LYS A C 1
ATOM 2177 O O . LYS A 1 287 ? 17.404 -13.184 -19.022 1.00 91.81 287 LYS A O 1
ATOM 2182 N N . LEU A 1 288 ? 18.451 -11.331 -19.774 1.00 95.38 288 LEU A N 1
ATOM 2183 C CA . LEU A 1 288 ? 18.218 -11.580 -21.201 1.00 95.38 288 LEU A CA 1
ATOM 2184 C C . LEU A 1 288 ? 19.477 -12.051 -21.943 1.00 95.38 288 LEU A C 1
ATOM 2186 O O . LEU A 1 288 ? 19.362 -12.793 -22.914 1.00 95.38 288 LEU A O 1
ATOM 2190 N N . ALA A 1 289 ? 20.663 -11.649 -21.478 1.00 95.44 289 ALA A N 1
ATOM 2191 C CA . ALA A 1 289 ? 21.943 -11.992 -22.092 1.00 95.44 289 ALA A CA 1
ATOM 2192 C C . ALA A 1 289 ? 22.161 -13.511 -22.176 1.00 95.44 289 ALA A C 1
ATOM 2194 O O . ALA A 1 289 ? 22.005 -14.229 -21.176 1.00 95.44 289 ALA A O 1
ATOM 2195 N N . GLY A 1 290 ? 22.525 -13.979 -23.368 1.00 92.56 290 GLY A N 1
ATOM 2196 C CA . GLY A 1 290 ? 22.844 -15.372 -23.671 1.00 92.56 290 GLY A CA 1
ATOM 2197 C C . GLY A 1 290 ? 21.619 -16.274 -23.810 1.00 92.56 290 GLY A C 1
ATOM 2198 O O . GLY A 1 290 ? 21.758 -17.494 -23.909 1.00 92.56 290 GLY A O 1
ATOM 2199 N N . GLN A 1 291 ? 20.411 -15.706 -23.791 1.00 93.31 291 GLN A N 1
ATOM 2200 C CA . GLN A 1 291 ? 19.190 -16.463 -24.028 1.00 93.31 291 GLN A CA 1
ATOM 2201 C C . GLN A 1 291 ? 19.033 -16.783 -25.522 1.00 93.31 291 GLN A C 1
ATOM 2203 O O . GLN A 1 291 ? 19.497 -16.047 -26.390 1.00 93.31 291 GLN A O 1
ATOM 2208 N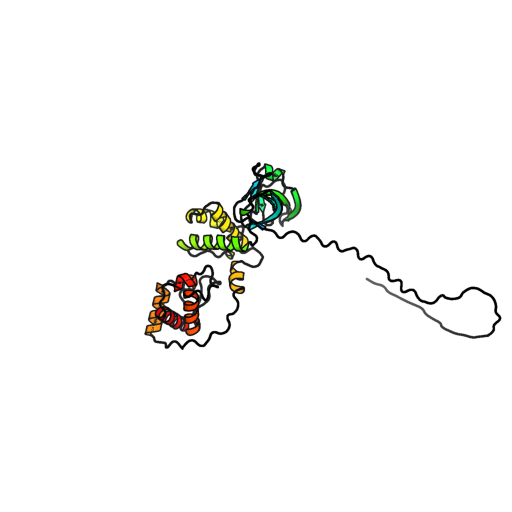 N . ASN A 1 292 ? 18.364 -17.894 -25.833 1.00 92.19 292 ASN A N 1
ATOM 2209 C CA . ASN A 1 292 ? 18.112 -18.300 -27.210 1.00 92.19 292 ASN A CA 1
ATOM 2210 C C . ASN A 1 292 ? 17.352 -17.205 -27.995 1.00 92.19 292 ASN A C 1
ATOM 2212 O O . ASN A 1 292 ? 16.337 -16.683 -27.528 1.00 92.19 292 ASN A O 1
ATOM 2216 N N . ALA A 1 293 ? 17.845 -16.875 -29.193 1.00 93.06 293 ALA A N 1
ATOM 2217 C CA . ALA A 1 293 ? 17.321 -15.780 -30.005 1.00 93.06 293 ALA A CA 1
ATOM 2218 C C . ALA A 1 293 ? 15.862 -16.015 -30.425 1.00 93.06 293 ALA A C 1
ATOM 2220 O O . ALA A 1 293 ? 15.041 -15.105 -30.352 1.00 93.06 293 ALA A O 1
ATOM 2221 N N . GLU A 1 294 ? 15.507 -17.240 -30.812 1.00 89.56 294 GLU A N 1
ATOM 2222 C CA . GLU A 1 294 ? 14.141 -17.585 -31.213 1.00 89.56 294 GLU A CA 1
ATOM 2223 C C . GLU A 1 294 ? 13.168 -17.500 -30.030 1.00 89.56 294 GLU A C 1
ATOM 2225 O O . GLU A 1 294 ? 12.044 -17.017 -30.176 1.00 89.56 294 GLU A O 1
ATOM 2230 N N . TYR A 1 295 ? 13.612 -17.914 -28.840 1.00 90.56 295 TYR A N 1
ATOM 2231 C CA . TYR A 1 295 ? 12.842 -17.764 -27.611 1.00 90.56 295 TYR A CA 1
ATOM 2232 C C . TYR A 1 295 ? 12.598 -16.290 -27.282 1.00 90.56 295 TYR A C 1
ATOM 2234 O O . TYR A 1 295 ? 11.453 -15.912 -27.043 1.00 90.56 295 TYR A O 1
ATOM 2242 N N . LEU A 1 296 ? 13.639 -15.451 -27.298 1.00 94.31 296 LEU A N 1
ATOM 2243 C CA . LEU A 1 296 ? 13.508 -14.013 -27.040 1.00 94.31 296 LEU A CA 1
ATOM 2244 C C . LEU A 1 296 ? 12.569 -13.342 -28.047 1.00 94.31 296 LEU A C 1
ATOM 2246 O O . LEU A 1 296 ? 11.672 -12.602 -27.643 1.00 94.31 296 LEU A O 1
ATOM 2250 N N . PHE A 1 297 ? 12.714 -13.673 -29.331 1.00 95.06 297 PHE A N 1
ATOM 2251 C CA . PHE A 1 297 ? 11.865 -13.149 -30.395 1.00 95.06 297 PHE A CA 1
ATOM 2252 C C . PHE A 1 297 ? 10.400 -13.508 -30.152 1.00 95.06 297 PHE A C 1
ATOM 2254 O O . PHE A 1 297 ? 9.533 -12.635 -30.203 1.00 95.06 297 PHE A O 1
ATOM 2261 N N . LYS A 1 298 ? 10.132 -14.766 -29.777 1.00 90.00 298 LYS A N 1
ATOM 2262 C CA . LYS A 1 298 ? 8.794 -15.196 -29.368 1.00 90.00 298 LYS A CA 1
ATOM 2263 C C . LYS A 1 298 ? 8.247 -14.352 -28.229 1.00 90.00 298 LYS A C 1
ATOM 2265 O O . LYS A 1 298 ? 7.115 -13.898 -28.318 1.00 90.00 298 LYS A O 1
ATOM 2270 N N . GLN A 1 299 ? 9.024 -14.167 -27.161 1.00 93.12 299 GLN A N 1
ATOM 2271 C CA . GLN A 1 299 ? 8.541 -13.457 -25.979 1.00 93.12 299 GLN A CA 1
ATOM 2272 C C . GLN A 1 299 ? 8.178 -12.013 -26.308 1.00 93.12 299 GLN A C 1
ATOM 2274 O O . GLN A 1 299 ? 7.132 -11.540 -25.872 1.00 93.12 299 GLN A O 1
ATOM 2279 N N . ILE A 1 300 ? 8.993 -11.338 -27.121 1.00 94.31 300 ILE A N 1
ATOM 2280 C CA . ILE A 1 300 ? 8.699 -9.980 -27.589 1.00 94.31 300 ILE A CA 1
ATOM 2281 C C . ILE A 1 300 ? 7.359 -9.949 -28.338 1.00 94.31 300 ILE A C 1
ATOM 2283 O O . ILE A 1 300 ? 6.522 -9.099 -28.041 1.00 94.31 300 ILE A O 1
ATOM 2287 N N . LEU A 1 301 ? 7.111 -10.892 -29.254 1.00 93.38 301 LEU A N 1
ATOM 2288 C CA . LEU A 1 301 ? 5.843 -10.954 -29.988 1.00 93.38 301 LEU A CA 1
ATOM 2289 C C . LEU A 1 301 ? 4.653 -11.347 -29.108 1.00 93.38 301 LEU A C 1
ATOM 2291 O O . LEU A 1 301 ? 3.578 -10.770 -29.254 1.00 93.38 301 LEU A O 1
ATOM 2295 N N . ASP A 1 302 ? 4.833 -12.284 -28.179 1.00 87.50 302 ASP A N 1
ATOM 2296 C CA . ASP A 1 302 ? 3.770 -12.720 -27.275 1.00 87.50 302 ASP A CA 1
ATOM 2297 C C . ASP A 1 302 ? 3.340 -11.575 -26.345 1.00 87.50 302 ASP A C 1
ATOM 2299 O O . ASP A 1 302 ? 2.140 -11.390 -26.137 1.00 87.50 302 ASP A O 1
ATOM 2303 N N . PHE A 1 303 ? 4.285 -10.775 -25.833 1.00 92.38 303 PHE A N 1
ATOM 2304 C CA . PHE A 1 303 ? 3.977 -9.560 -25.070 1.00 92.38 303 PHE A CA 1
ATOM 2305 C C . PHE A 1 303 ? 3.327 -8.488 -25.952 1.00 92.38 303 PHE A C 1
ATOM 2307 O O . PHE A 1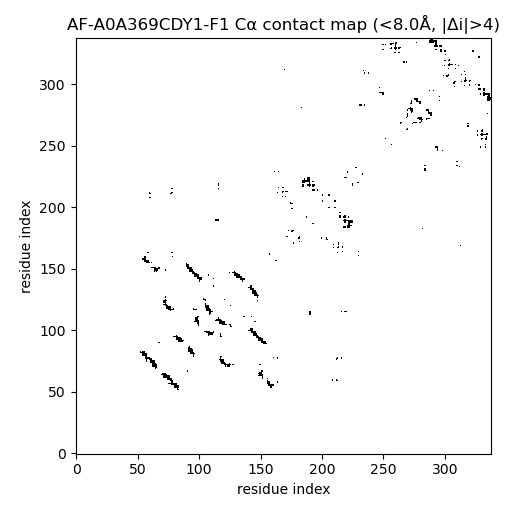 303 ? 2.304 -7.920 -25.570 1.00 92.38 303 PHE A O 1
ATOM 2314 N N . LYS A 1 304 ? 3.854 -8.253 -27.163 1.00 90.88 304 LYS A N 1
ATOM 2315 C CA . LYS A 1 304 ? 3.295 -7.287 -28.126 1.00 90.88 304 LYS A CA 1
ATOM 2316 C C . LYS A 1 304 ? 1.842 -7.614 -28.483 1.00 90.88 304 LYS A C 1
ATOM 2318 O O . LYS A 1 304 ? 0.998 -6.722 -28.523 1.00 90.88 304 LYS A O 1
ATOM 2323 N N . GLY A 1 305 ? 1.553 -8.891 -28.730 1.00 84.19 305 GLY A N 1
ATOM 2324 C CA . GLY A 1 305 ? 0.224 -9.406 -29.065 1.00 84.19 305 GLY A CA 1
ATOM 2325 C C . GLY A 1 305 ? -0.673 -9.676 -27.854 1.00 84.19 305 GLY A C 1
ATOM 2326 O O . GLY A 1 305 ? -1.831 -10.041 -28.034 1.00 84.19 305 GLY A O 1
ATOM 2327 N N . GLY A 1 306 ? -0.163 -9.526 -26.627 1.00 82.31 306 GLY A N 1
ATOM 2328 C CA . GLY A 1 306 ? -0.897 -9.798 -25.387 1.00 82.31 306 GLY A CA 1
ATOM 2329 C C . GLY A 1 306 ? -1.183 -11.279 -25.111 1.00 82.31 306 GLY A C 1
ATOM 2330 O O . GLY A 1 306 ? -1.958 -11.584 -24.212 1.00 82.31 306 GLY A O 1
ATOM 2331 N N . THR A 1 307 ? -0.572 -12.204 -25.860 1.00 85.12 307 THR A N 1
ATOM 2332 C CA . THR A 1 307 ? -0.651 -13.653 -25.589 1.00 85.12 307 THR A CA 1
ATOM 2333 C C . THR A 1 307 ? 0.133 -14.022 -24.328 1.00 85.12 307 THR A C 1
ATOM 2335 O O . THR A 1 307 ? -0.232 -14.956 -23.617 1.00 85.12 307 THR A O 1
ATOM 2338 N N . ARG A 1 308 ? 1.185 -13.257 -24.016 1.00 78.88 308 ARG A N 1
ATOM 2339 C CA . ARG A 1 308 ? 1.872 -13.280 -22.726 1.00 78.88 308 ARG A CA 1
ATOM 2340 C C . ARG A 1 308 ? 1.593 -11.963 -22.000 1.00 78.88 308 ARG A C 1
ATOM 2342 O O . ARG A 1 308 ? 1.787 -10.898 -22.574 1.00 78.88 308 ARG A O 1
ATOM 2349 N N . ALA A 1 309 ? 1.131 -12.063 -20.755 1.00 79.19 309 ALA A N 1
ATOM 2350 C CA . ALA A 1 309 ? 0.748 -10.926 -19.907 1.00 79.19 309 ALA A CA 1
ATOM 2351 C C . ALA A 1 309 ? 1.135 -11.141 -18.429 1.00 79.19 309 ALA A C 1
ATOM 2353 O O . ALA A 1 309 ? 0.543 -10.564 -17.524 1.00 79.19 309 ALA A O 1
ATOM 2354 N N . ASN A 1 310 ? 2.097 -12.036 -18.178 1.00 71.00 310 ASN A N 1
ATOM 2355 C CA . ASN A 1 310 ? 2.626 -12.322 -16.840 1.00 71.00 310 ASN A CA 1
ATOM 2356 C C . ASN A 1 310 ? 3.784 -11.388 -16.448 1.00 71.00 310 ASN A C 1
ATOM 2358 O O . ASN A 1 310 ? 4.568 -11.701 -15.555 1.00 71.00 310 ASN A O 1
ATOM 2362 N N . ASP A 1 311 ? 3.942 -10.280 -17.161 1.00 73.81 311 ASP A N 1
ATOM 2363 C CA . ASP A 1 311 ? 4.823 -9.191 -16.795 1.00 73.81 311 ASP A CA 1
ATOM 2364 C C . ASP A 1 311 ? 4.100 -8.229 -15.856 1.00 73.81 311 ASP A C 1
ATOM 2366 O O . ASP A 1 311 ? 2.924 -7.906 -16.036 1.00 73.81 311 ASP A O 1
ATOM 2370 N N . SER A 1 312 ? 4.821 -7.743 -14.848 1.00 65.56 312 SER A N 1
ATOM 2371 C CA . SER A 1 312 ? 4.285 -6.760 -13.914 1.00 65.56 312 SER A CA 1
ATOM 2372 C C . SER A 1 312 ? 3.720 -5.564 -14.688 1.00 65.56 312 SER A C 1
ATOM 2374 O O . SER A 1 312 ? 4.437 -4.934 -15.462 1.00 65.56 312 SER A O 1
ATOM 2376 N N . PHE A 1 313 ? 2.433 -5.270 -14.489 1.00 64.25 313 PHE A N 1
ATOM 2377 C CA . PHE A 1 313 ? 1.729 -4.112 -15.061 1.00 64.25 313 PHE A CA 1
ATOM 2378 C C . PHE A 1 313 ? 1.775 -3.997 -16.595 1.00 64.25 313 PHE A C 1
ATOM 2380 O O . PHE A 1 313 ? 1.725 -2.882 -17.110 1.00 64.25 313 PHE A O 1
ATOM 2387 N N . SER A 1 314 ? 1.888 -5.108 -17.341 1.00 78.38 314 SER A N 1
ATOM 2388 C CA . SER A 1 314 ? 2.022 -5.063 -18.813 1.00 78.38 314 SER A CA 1
ATOM 2389 C C . SER A 1 314 ? 3.216 -4.208 -19.293 1.00 78.38 314 SER A C 1
ATOM 2391 O O . SER A 1 314 ? 3.214 -3.676 -20.406 1.00 78.38 314 SER A O 1
ATOM 2393 N N . MET A 1 315 ? 4.247 -4.046 -18.453 1.00 80.50 315 MET A N 1
ATOM 2394 C CA . MET A 1 315 ? 5.427 -3.229 -18.750 1.00 80.50 315 MET A CA 1
ATOM 2395 C C . MET A 1 315 ? 6.150 -3.667 -20.023 1.00 80.50 315 MET A C 1
ATOM 2397 O O . MET A 1 315 ? 6.569 -2.822 -20.817 1.00 80.50 315 MET A O 1
ATOM 2401 N N . MET A 1 316 ? 6.313 -4.974 -20.223 1.00 90.69 316 MET A N 1
ATOM 2402 C CA . MET A 1 316 ? 6.921 -5.507 -21.433 1.00 90.69 316 MET A CA 1
ATOM 2403 C C . MET A 1 316 ? 6.030 -5.258 -22.630 1.00 90.69 316 MET A C 1
ATOM 2405 O O . MET A 1 316 ? 6.565 -4.843 -23.652 1.00 90.69 316 MET A O 1
ATOM 2409 N N . LYS A 1 317 ? 4.708 -5.427 -22.506 1.00 87.50 317 LYS A N 1
ATOM 2410 C CA . LYS A 1 317 ? 3.770 -5.100 -23.589 1.00 87.50 317 LYS A CA 1
ATOM 2411 C C . LYS A 1 317 ? 3.967 -3.663 -24.068 1.00 87.50 317 LYS A C 1
ATOM 2413 O O . LYS A 1 317 ? 4.299 -3.471 -25.233 1.00 87.50 317 LYS A O 1
ATOM 2418 N N . GLU A 1 318 ? 3.872 -2.677 -23.179 1.00 85.31 318 GLU A N 1
ATOM 2419 C CA . GLU A 1 318 ? 4.047 -1.262 -23.546 1.00 85.31 318 GLU A CA 1
ATOM 2420 C C . GLU A 1 318 ? 5.441 -0.973 -24.127 1.00 85.31 318 GLU A C 1
ATOM 2422 O O . GLU A 1 318 ? 5.578 -0.219 -25.089 1.00 85.31 318 GLU A O 1
ATOM 2427 N N . SER A 1 319 ? 6.476 -1.631 -23.596 1.00 89.50 319 SER A N 1
ATOM 2428 C CA . SER A 1 319 ? 7.861 -1.457 -24.054 1.00 89.50 319 SER A CA 1
ATOM 2429 C C . SER A 1 319 ? 8.110 -2.018 -25.460 1.00 89.50 319 SER A C 1
ATOM 2431 O O . SER A 1 319 ? 8.954 -1.495 -26.186 1.00 89.50 319 SER A O 1
ATOM 2433 N N . VAL A 1 320 ? 7.393 -3.075 -25.867 1.00 94.25 320 VAL A N 1
ATOM 2434 C CA . VAL A 1 320 ? 7.580 -3.741 -27.173 1.00 94.25 320 VAL A CA 1
ATOM 2435 C C . VAL A 1 320 ? 6.542 -3.354 -28.226 1.00 94.25 320 VAL A C 1
ATOM 2437 O O . VAL A 1 320 ? 6.729 -3.648 -29.409 1.00 94.25 320 VAL A O 1
ATOM 2440 N N . LEU A 1 321 ? 5.461 -2.668 -27.837 1.00 90.62 321 LEU A N 1
ATOM 2441 C CA . LEU A 1 321 ? 4.458 -2.129 -28.760 1.00 90.62 321 LEU A CA 1
ATOM 2442 C C . LEU A 1 321 ? 5.051 -1.365 -29.959 1.00 90.62 321 LEU A C 1
ATOM 2444 O O . LEU A 1 321 ? 4.593 -1.637 -31.074 1.00 90.62 321 LEU A O 1
ATOM 2448 N N . PRO A 1 322 ? 6.058 -0.478 -29.811 1.00 91.25 322 PRO A N 1
ATOM 2449 C CA . PRO A 1 322 ? 6.604 0.267 -30.947 1.00 91.25 322 PRO A CA 1
ATOM 2450 C C . PRO A 1 322 ? 7.532 -0.552 -31.860 1.00 91.25 322 PRO A C 1
ATOM 2452 O O . PRO A 1 322 ? 7.835 -0.097 -32.958 1.00 91.25 322 PRO A O 1
ATOM 2455 N N . LEU A 1 323 ? 7.982 -1.742 -31.445 1.00 93.00 323 LEU A N 1
ATOM 2456 C CA . LEU A 1 323 ? 8.972 -2.529 -32.190 1.00 93.00 323 LEU A CA 1
ATOM 2457 C C . LEU A 1 323 ? 8.343 -3.233 -33.394 1.00 93.00 323 LEU A C 1
ATOM 2459 O O . LEU A 1 323 ? 7.320 -3.903 -33.252 1.00 93.00 323 LEU A O 1
ATOM 2463 N N . SER A 1 324 ? 8.952 -3.152 -34.572 1.00 94.69 324 SER A N 1
ATOM 2464 C CA . SER A 1 324 ? 8.589 -4.036 -35.685 1.00 94.69 324 SER A CA 1
ATOM 2465 C C . SER A 1 324 ? 9.042 -5.482 -35.418 1.00 94.69 324 SER A C 1
ATOM 2467 O O . SER A 1 324 ? 9.823 -5.749 -34.501 1.00 94.69 324 SER A O 1
ATOM 2469 N N . GLU A 1 325 ? 8.568 -6.445 -36.215 1.00 92.50 325 GLU A N 1
ATOM 2470 C CA . GLU A 1 325 ? 9.098 -7.814 -36.127 1.00 92.50 325 GLU A CA 1
ATOM 2471 C C . GLU A 1 325 ? 10.597 -7.869 -36.444 1.00 92.50 325 GLU A C 1
ATOM 2473 O O . GLU A 1 325 ? 11.326 -8.624 -35.805 1.00 92.50 325 GLU A O 1
ATOM 2478 N N . ASP A 1 326 ? 11.077 -7.061 -37.390 1.00 93.62 326 ASP A N 1
ATOM 2479 C CA . ASP A 1 326 ? 12.500 -7.020 -37.732 1.00 93.62 326 ASP A CA 1
ATOM 2480 C C . ASP A 1 326 ? 13.335 -6.422 -36.592 1.00 93.62 326 ASP A C 1
ATOM 2482 O O . ASP A 1 326 ? 14.401 -6.955 -36.277 1.00 93.62 326 ASP A O 1
ATOM 2486 N N . ASP A 1 327 ? 12.814 -5.410 -35.888 1.00 96.50 327 ASP A N 1
ATOM 2487 C CA . ASP A 1 327 ? 13.446 -4.885 -34.671 1.00 96.50 327 ASP A CA 1
ATOM 2488 C C . ASP A 1 327 ? 13.531 -5.963 -33.588 1.00 96.50 327 ASP A C 1
ATOM 2490 O O . ASP A 1 327 ? 14.581 -6.167 -32.974 1.00 96.50 327 ASP A O 1
ATOM 2494 N N . ALA A 1 328 ? 12.439 -6.702 -33.380 1.00 95.75 328 ALA A N 1
ATOM 2495 C CA . ALA A 1 328 ? 12.394 -7.795 -32.420 1.00 95.75 328 ALA A CA 1
ATOM 2496 C C . ALA A 1 328 ? 13.397 -8.908 -32.775 1.00 95.75 328 ALA A C 1
ATOM 2498 O O . ALA A 1 328 ? 14.056 -9.435 -31.873 1.00 95.75 328 ALA A O 1
ATOM 2499 N N . ARG A 1 329 ? 13.567 -9.249 -34.063 1.00 95.31 329 ARG A N 1
ATOM 2500 C CA . ARG A 1 329 ? 14.592 -10.209 -34.521 1.00 95.31 329 ARG A CA 1
ATOM 2501 C C . ARG A 1 329 ? 15.999 -9.693 -34.247 1.00 95.31 329 ARG A C 1
ATOM 2503 O O . ARG A 1 329 ? 16.813 -10.441 -33.708 1.00 95.31 329 ARG A O 1
ATOM 2510 N N . ALA A 1 330 ? 16.273 -8.431 -34.576 1.00 97.25 330 ALA A N 1
ATOM 2511 C CA . ALA A 1 330 ? 17.581 -7.817 -34.379 1.00 97.25 330 ALA A CA 1
ATOM 2512 C C . ALA A 1 330 ? 17.976 -7.790 -32.894 1.00 97.25 330 ALA A C 1
ATOM 2514 O O . ALA A 1 330 ? 19.046 -8.282 -32.530 1.00 97.25 330 ALA A O 1
ATOM 2515 N N . ILE A 1 331 ? 17.085 -7.296 -32.024 1.00 97.06 331 ILE A N 1
ATOM 2516 C CA . ILE A 1 331 ? 17.292 -7.253 -30.566 1.00 97.06 331 ILE A CA 1
ATOM 2517 C C . ILE A 1 331 ? 17.532 -8.663 -30.016 1.00 97.06 331 ILE A C 1
ATOM 2519 O O . ILE A 1 331 ? 18.482 -8.882 -29.265 1.00 97.06 331 ILE A O 1
ATOM 2523 N N . SER A 1 332 ? 16.703 -9.631 -30.411 1.00 96.81 332 SER A N 1
ATOM 2524 C CA . SER A 1 332 ? 16.800 -11.012 -29.924 1.00 96.81 332 SER A CA 1
ATOM 2525 C C . SER A 1 332 ? 18.097 -11.692 -30.349 1.00 96.81 332 SER A C 1
ATOM 2527 O O . SER A 1 332 ? 18.718 -12.393 -29.550 1.00 96.81 332 SER A O 1
ATOM 2529 N N . TYR A 1 333 ? 18.532 -11.462 -31.590 1.00 96.94 333 TYR A N 1
ATOM 2530 C CA . TYR A 1 333 ? 19.805 -11.977 -32.072 1.00 96.94 333 TYR A CA 1
ATOM 2531 C C . TYR A 1 333 ? 20.975 -11.372 -31.293 1.00 96.94 333 TYR A C 1
ATOM 2533 O O . TYR A 1 333 ? 21.803 -12.115 -30.771 1.00 96.94 333 TYR A O 1
ATOM 2541 N N . TRP A 1 334 ? 21.013 -10.047 -31.132 1.00 97.00 334 TRP A N 1
ATOM 2542 C CA . TRP A 1 334 ? 22.070 -9.377 -30.371 1.00 97.00 334 TRP A CA 1
ATOM 2543 C C . TRP A 1 334 ? 22.149 -9.851 -28.911 1.00 97.00 334 TRP A C 1
ATOM 2545 O O . TRP A 1 334 ? 23.242 -10.156 -28.433 1.00 97.00 334 TRP A O 1
ATOM 2555 N N . LEU A 1 335 ? 21.004 -9.977 -28.227 1.00 96.88 335 LEU A N 1
ATOM 2556 C CA . LEU A 1 335 ? 20.916 -10.461 -26.843 1.00 96.88 335 LEU A CA 1
ATOM 2557 C C . LEU A 1 335 ? 21.463 -11.883 -26.673 1.00 96.88 335 LEU A C 1
ATOM 2559 O O . LEU A 1 335 ? 22.077 -12.184 -25.650 1.00 96.88 335 LEU A O 1
ATOM 2563 N N . SER A 1 336 ? 21.283 -12.743 -27.678 1.00 95.19 336 SER A N 1
ATOM 2564 C CA . SER A 1 336 ? 21.818 -14.110 -27.655 1.00 95.19 336 SER A CA 1
ATOM 2565 C C . SER A 1 336 ? 23.349 -14.178 -27.703 1.00 95.19 336 SER A C 1
ATOM 2567 O O . SER A 1 336 ? 23.926 -15.212 -27.371 1.00 95.19 336 SER A O 1
ATOM 2569 N N . LEU A 1 337 ? 24.005 -13.079 -28.096 1.00 94.38 337 LEU A N 1
ATOM 2570 C CA . LEU A 1 337 ? 25.462 -12.957 -28.180 1.00 94.38 337 LEU A CA 1
ATOM 2571 C C . LEU A 1 337 ? 26.101 -12.313 -26.934 1.00 94.38 337 LEU A C 1
ATOM 2573 O O . LEU A 1 337 ? 27.329 -12.259 -26.872 1.00 94.38 337 LEU A O 1
ATOM 2577 N N . GLN A 1 338 ? 25.300 -11.800 -25.987 1.00 92.00 338 GLN A N 1
ATOM 2578 C CA . GLN A 1 338 ? 25.774 -11.149 -24.749 1.00 92.00 338 GLN A CA 1
ATOM 2579 C C . GLN A 1 338 ? 26.036 -12.161 -23.624 1.00 92.00 338 GLN A C 1
ATOM 2581 O O . GLN A 1 338 ? 26.976 -11.952 -22.822 1.00 92.00 338 GLN A O 1
#

Organism: NCBI:txid547122

Sequence (338 aa):
MYPNNCTLAYGDSKMSHTHGGVAPNLLASLWRFAAVLLALASVPGSAIAAEEPAPRFVNTIAALHETVGGPVLASILPATPVVIRSQQGTHIEVEVTGWSPMGGASYLFKDIGQRISRAVLTEEGVNKRAVIGTREDAWESTWEDAKITGWIEQGEVVEDIDTIWEEASTLYFTRCSRCHSLRRPREFTANQWPSVLKIMTVRAGFSREQAALVTALLQYHGRDQKGEDFFTRTAETAAPTPAPPAIPKIAGSPELAAQGGALFASANCFACHGQDAKTPIMPVYPKLAGQNAEYLFKQILDFKGGTRANDSFSMMKESVLPLSEDDARAISYWLSLQ

Mean predicted aligned error: 17.13 Å

Foldseek 3Di:
DDDDDYDDDDDDDYDDDDDDDDDDDDDDDDDDDPPPPPPPPPPPPPPPPPPQPQWWWFLWFWFFAAAVVHDTFKTFFGRFTWGFDQDDVQKTKTKGKAKDFPDQAQFGANYPPFPHTRIGGDSNNSVQKDFPDWDADPVRGIMTTIMDIGMTGNVRIDNDSVVLLLLLVCLQCVQQVPPDDHDDLQPAELVCLCVVLVVVCVVSVHDPGSSRSNSNNSHCSYNPHDDDRSLVVLLVPPDDDPDDDDDPAQDDDPVLLVLLLVLCVVLVVCVACNNLLQDGPDPSGDRQAQDRLRVQLVVLVCLCVVVDDSDRPSVSNVSSVVPDSSNSSSNSNNRNHD

Nearest PDB structures (foldseek):
  2zzs-assembly1_A  TM=9.424E-01  e=8.237E-05  Vibrio parahaemolyticus RIMD 2210633
  1cno-assembly1_A  TM=9.130E-01  e=1.226E-04  Marinobacter nauticus
  2zzs-assembly29_3  TM=9.327E-01  e=5.687E-04  Vibrio parahaemolyticus RIMD 2210633
  1m6z-assembly4_D  TM=5.213E-01  e=4.806E-06  Stutzerimonas stutzeri
  1c53-assembly1_A  TM=8.910E-01  e=2.225E-03  Nitratidesulfovibrio vulgaris str. 'Miyazaki F'

Radius of gyration: 35.34 Å; Cα contacts (8 Å, |Δi|>4): 508; chains: 1; bounding box: 60×103×88 Å

InterPro domains:
  IPR009056 Cytochrome c-like domain [PF00034] (257-335)
  IPR009056 Cytochrome c-like domain [PS51007] (255-338)
  IPR036909 Cytochrome c-like domain superfamily [G3DSA:1.10.760.10] (249-338)
  IPR036909 Cytochrome c-like domain superfamily [SSF46626] (246-335)
  IPR050597 Cytochrome c Oxidase Subunit [PTHR33751] (220-334)

Secondary structure (DSSP, 8-state):
---------------------------------------------------PPPPEEE-S-EEEESSTTS-EEEEEPTT-EEEEEEEETTEEEEEEEEEEETTT-SEEESSTT---EEEEE-HHHHHH-EEEEEEE-TTS-EEEEEEEEEEEEGGGEES-HHHHHHHHHHHHHHHHTTTSPPPPGGGS-TTTHHHHHHHHHHHTT--HHHHHHHHHHHHHTSTT--S--HHHHHHHSSPPPPPPP-PPP----HHHHHHHHHHHHHTTTHHHH-TTSSS-SSTTSPP-TT--HHHHHHHHHHHHTTS---SGGGHHHHHHTT--HHHHHHHHHHHHT-